Protein AF-A0A7S2TPE1-F1 (afdb_monomer_lite)

Sequence (331 aa):
WKDRSTIGWSVVGHEEKGSIHIAPSMEEVSLKIHRVSLLGELRLNDVLEDMYDKPLDLMTFGMFCEAERSKEHLAFILTVRMFEKLAKDLSEDEYEYFVNEICNLYIKVGSELEINISYKNRLRLMEQVKATLKAKDRDSSLFGPTYRETYRMIERDTFLRFKQLAALQECVVEARKAALWCFCREKGPTCGSFFKIPNPTNVLHYRLYRLIASILNTIALFVYGFHGPAHIGYLCLFLNLGGLLLRAICGPRLDPFSFLVLFVLEPFIRHFNIAETKFVSNKSRRWGEGMSAVWTALVIVSVYFQFDIGVYVLAISQTLTGYVHAFTDDK

InterPro domains:
  IPR016137 RGS domain [PF00615] (51-164)
  IPR016137 RGS domain [PS50132] (47-162)
  IPR016137 RGS domain [SM00315] (47-172)
  IPR036305 RGS domain superfamily [SSF48097] (48-164)
  IPR044926 RGS, subdomain 2 [G3DSA:1.10.167.10] (35-177)

Secondary structure (DSSP, 8-state):
---------------------PPPPHHHHHHHHHHHHHHHH--HHHHHTT-S-TTSSHHHHHHHHHHTT-HHHHHHHHHHHHHHHHTTTS-HHHHHHHHHHHIIIIISTT-TT-----HHHHHHHHHHHHHHHHHT---TTTTHHHHHHHHHHHHHTHHHHHHHHHHHHHHHHHHHHHHTTTTS--SS--HHHHT---SSEEHHHHHHHHHHHHHHHHHHHHHHHHHSS-HHHHHHHHHHHHHHHHHHHHGGGS-HHHHIIIIIIHHHHHHTT-S---EE-SHHHHHHHHHHHHHHHHHHHHHHTT-TTHHHHHHHHHHHHHHHHHHS---

Organism: NCBI:txid641309

Structure (mmCIF, N/CA/C/O backbone):
data_AF-A0A7S2TPE1-F1
#
_entry.id   AF-A0A7S2TPE1-F1
#
loop_
_atom_site.group_PDB
_atom_site.id
_atom_site.type_symbol
_atom_site.label_atom_id
_atom_site.label_alt_id
_atom_site.label_comp_id
_atom_site.label_asym_id
_atom_site.label_entity_id
_atom_site.label_seq_id
_atom_site.pdbx_PDB_ins_code
_atom_site.Cartn_x
_atom_site.Cartn_y
_atom_site.Cartn_z
_atom_site.occupancy
_atom_site.B_iso_or_equiv
_atom_site.auth_seq_id
_atom_site.auth_comp_id
_atom_site.auth_asym_id
_atom_site.auth_atom_id
_atom_site.pdbx_PDB_model_num
ATOM 1 N N . TRP A 1 1 ? -18.768 -28.718 14.230 1.00 40.19 1 TRP A N 1
ATOM 2 C CA . TRP A 1 1 ? -19.863 -28.853 13.252 1.00 40.19 1 TRP A CA 1
ATOM 3 C C . TRP A 1 1 ? -19.239 -28.777 11.856 1.00 40.19 1 TRP A C 1
ATOM 5 O O . TRP A 1 1 ? -19.065 -27.684 11.353 1.00 40.19 1 TRP A O 1
ATOM 15 N N . LYS A 1 2 ? -18.489 -29.788 11.392 1.00 29.67 2 LYS A N 1
ATOM 16 C CA . LYS A 1 2 ? -18.893 -31.005 10.646 1.00 29.67 2 LYS A CA 1
ATOM 17 C C . LYS A 1 2 ? -19.814 -30.747 9.436 1.00 29.67 2 LYS A C 1
ATOM 19 O O . LYS A 1 2 ? -20.990 -30.469 9.626 1.00 29.67 2 LYS A O 1
ATOM 24 N N . ASP A 1 3 ? -19.210 -30.891 8.253 1.00 32.34 3 ASP A N 1
ATOM 25 C CA . ASP A 1 3 ? -19.748 -31.240 6.929 1.00 32.34 3 ASP A CA 1
ATOM 26 C C . ASP A 1 3 ? -21.051 -30.601 6.440 1.00 32.34 3 ASP A C 1
ATOM 28 O O . ASP A 1 3 ? -22.137 -31.033 6.817 1.00 32.34 3 ASP A O 1
ATOM 32 N N . ARG A 1 4 ? -20.932 -29.727 5.426 1.00 32.41 4 ARG A N 1
ATOM 33 C CA . ARG A 1 4 ? -21.803 -29.759 4.237 1.00 32.41 4 ARG A CA 1
ATOM 34 C C . ARG A 1 4 ? -21.022 -29.397 2.978 1.00 32.41 4 ARG A C 1
ATOM 36 O O . ARG A 1 4 ? -20.670 -28.247 2.739 1.00 32.41 4 ARG A O 1
ATOM 43 N N . SER A 1 5 ? -20.780 -30.426 2.182 1.00 30.56 5 SER A N 1
ATOM 44 C CA . SER A 1 5 ? -20.369 -30.372 0.793 1.00 30.56 5 SER A CA 1
ATOM 45 C C . SER A 1 5 ? -21.542 -29.995 -0.124 1.00 30.56 5 SER A C 1
ATOM 47 O O . SER A 1 5 ? -22.698 -30.306 0.160 1.00 30.56 5 SER A O 1
ATOM 49 N N . THR A 1 6 ? -21.184 -29.443 -1.288 1.00 32.25 6 THR A N 1
ATOM 50 C CA . THR A 1 6 ? -21.843 -29.625 -2.598 1.00 32.25 6 THR A CA 1
ATOM 51 C C . THR A 1 6 ? -23.301 -29.192 -2.765 1.00 32.25 6 THR A C 1
ATOM 53 O O . THR A 1 6 ? -24.226 -29.950 -2.490 1.00 32.25 6 THR A O 1
ATOM 56 N N . ILE A 1 7 ? -23.488 -28.048 -3.431 1.00 31.38 7 ILE A N 1
ATOM 57 C CA . ILE A 1 7 ? -24.620 -27.830 -4.339 1.00 31.38 7 ILE A CA 1
ATOM 58 C C . ILE A 1 7 ? -24.043 -27.379 -5.683 1.00 31.38 7 ILE A C 1
ATOM 60 O O . ILE A 1 7 ? -23.544 -26.264 -5.819 1.00 31.38 7 ILE A O 1
ATOM 64 N N . GLY A 1 8 ? -24.074 -28.286 -6.659 1.00 26.02 8 GLY A N 1
ATOM 65 C CA . GLY A 1 8 ? -23.858 -27.974 -8.065 1.00 26.02 8 GLY A CA 1
ATOM 66 C C . GLY A 1 8 ? -25.165 -27.528 -8.715 1.00 26.02 8 GLY A C 1
ATOM 67 O O . GLY A 1 8 ? -26.229 -28.047 -8.386 1.00 26.02 8 GLY A O 1
ATOM 68 N N . TRP A 1 9 ? -25.068 -26.598 -9.660 1.00 27.47 9 TRP A N 1
ATOM 69 C CA . TRP A 1 9 ? -26.139 -26.282 -10.600 1.00 27.47 9 TRP A CA 1
ATOM 70 C C . TRP A 1 9 ? -25.590 -26.398 -12.018 1.00 27.47 9 TRP A C 1
ATOM 72 O O . TRP A 1 9 ? -24.719 -25.636 -12.430 1.00 27.47 9 TRP A O 1
ATOM 82 N N . SER A 1 10 ? -26.105 -27.381 -12.752 1.00 28.22 10 SER A N 1
ATOM 83 C CA . SER A 1 10 ? -26.017 -27.468 -14.205 1.00 28.22 10 SER A CA 1
ATOM 84 C C . SER A 1 10 ? -27.306 -26.918 -14.805 1.00 28.22 10 SER A C 1
ATOM 86 O O . SER A 1 10 ? -28.375 -27.406 -14.439 1.00 28.22 10 SER A O 1
ATOM 88 N N . VAL A 1 11 ? -27.227 -26.002 -15.772 1.00 30.84 11 VAL A N 1
ATOM 89 C CA . VAL A 1 11 ? -28.317 -25.775 -16.733 1.00 30.84 11 VAL A CA 1
ATOM 90 C C . VAL A 1 11 ? -27.728 -25.515 -18.125 1.00 30.84 11 VAL A C 1
ATOM 92 O O . VAL A 1 11 ? -27.063 -24.513 -18.355 1.00 30.84 11 VAL A O 1
ATOM 95 N N . VAL A 1 12 ? -27.933 -26.519 -18.982 1.00 31.39 12 VAL A N 1
ATOM 96 C CA . VAL A 1 12 ? -28.361 -26.524 -20.396 1.00 31.39 12 VAL A CA 1
ATOM 97 C C . VAL A 1 12 ? -28.005 -25.323 -21.287 1.00 31.39 12 VAL A C 1
ATOM 99 O O . VAL A 1 12 ? -28.356 -24.180 -21.013 1.00 31.39 12 VAL A O 1
ATOM 102 N N . GLY A 1 13 ? -27.377 -25.636 -22.426 1.00 28.88 13 GLY A N 1
ATOM 103 C CA . GLY A 1 13 ? -27.048 -24.697 -23.496 1.00 28.88 13 GLY A CA 1
ATOM 104 C C . GLY A 1 13 ? -28.185 -24.387 -24.476 1.00 28.88 13 GLY A C 1
ATOM 105 O O . GLY A 1 13 ? -29.189 -25.091 -24.549 1.00 28.88 13 GLY A O 1
ATOM 106 N N . HIS A 1 14 ? -27.963 -23.343 -25.275 1.00 28.59 14 HIS A N 1
ATOM 107 C CA . HIS A 1 14 ? -28.617 -23.124 -26.563 1.00 28.59 14 HIS A CA 1
ATOM 108 C C . HIS A 1 14 ? -27.678 -22.342 -27.498 1.00 28.59 14 HIS A C 1
ATOM 110 O O . HIS A 1 14 ? -27.003 -21.403 -27.075 1.00 28.59 14 HIS A O 1
ATOM 116 N N . GLU A 1 15 ? -27.621 -22.780 -28.755 1.00 34.09 15 GLU A N 1
ATOM 117 C CA . GLU A 1 15 ? -26.796 -22.246 -29.843 1.00 34.09 15 GLU A CA 1
ATOM 118 C C . GLU A 1 15 ? -27.375 -20.990 -30.531 1.00 34.09 15 GLU A C 1
ATOM 120 O O . GLU A 1 15 ? -28.576 -20.882 -30.757 1.00 34.09 15 GLU A O 1
ATOM 125 N N . GLU A 1 16 ? -26.431 -20.115 -30.903 1.00 35.09 16 GLU A N 1
ATOM 126 C CA . GLU A 1 16 ? -26.256 -19.274 -32.108 1.00 35.09 16 GLU A CA 1
ATOM 127 C C . GLU A 1 16 ? -27.258 -18.212 -32.645 1.00 35.09 16 GLU A C 1
ATOM 129 O O . GLU A 1 16 ? -28.391 -18.482 -33.025 1.00 35.09 16 GLU A O 1
ATOM 134 N N . LYS A 1 17 ? -26.619 -17.052 -32.933 1.00 33.94 17 LYS A N 1
ATOM 135 C CA . LYS A 1 17 ? -26.754 -16.077 -34.049 1.00 33.94 17 LYS A CA 1
ATOM 136 C C . LYS A 1 17 ? -27.564 -14.785 -33.859 1.00 33.94 17 LYS A C 1
ATOM 138 O O . LYS A 1 17 ? -28.779 -14.775 -33.736 1.00 33.94 17 LYS A O 1
ATOM 143 N N . GLY A 1 18 ? -26.837 -13.667 -34.008 1.00 29.67 18 GLY A N 1
ATOM 144 C CA . GLY A 1 18 ? -27.370 -12.318 -34.231 1.00 29.67 18 GLY A CA 1
ATOM 145 C C . GLY A 1 18 ? -26.410 -11.212 -33.777 1.00 29.67 18 GLY A C 1
ATOM 146 O O . GLY A 1 18 ? -26.576 -10.657 -32.698 1.00 29.67 18 GLY A O 1
ATOM 147 N N . SER A 1 19 ? -25.383 -10.894 -34.570 1.00 35.56 19 SER A N 1
ATOM 148 C CA . SER A 1 19 ? -24.439 -9.803 -34.285 1.00 35.56 19 SER A CA 1
ATOM 149 C C . SER A 1 19 ? -25.040 -8.439 -34.646 1.00 35.56 19 SER A C 1
ATOM 151 O O . SER A 1 19 ? -25.073 -8.063 -35.817 1.00 35.56 19 SER A O 1
ATOM 153 N N . ILE A 1 20 ? -25.473 -7.689 -33.633 1.00 32.50 20 ILE A N 1
ATOM 154 C CA . ILE A 1 20 ? -25.770 -6.255 -33.723 1.00 32.50 20 ILE A CA 1
ATOM 155 C C . ILE A 1 20 ? -24.577 -5.511 -33.114 1.00 32.50 20 ILE A C 1
ATOM 157 O O . ILE A 1 20 ? -24.179 -5.789 -31.983 1.00 32.50 20 ILE A O 1
ATOM 161 N N . HIS A 1 21 ? -23.985 -4.582 -33.867 1.00 37.69 21 HIS A N 1
ATOM 162 C CA . HIS A 1 21 ? -22.939 -3.688 -33.370 1.00 37.69 21 HIS A CA 1
ATOM 163 C C . HIS A 1 21 ? -23.536 -2.708 -32.352 1.00 37.69 21 HIS A C 1
ATOM 165 O O . HIS A 1 21 ? -24.034 -1.643 -32.707 1.00 37.69 21 HIS A O 1
ATOM 171 N N . ILE A 1 22 ? -23.487 -3.085 -31.076 1.00 35.41 22 ILE A N 1
ATOM 172 C CA . ILE A 1 22 ? -23.784 -2.200 -29.952 1.00 35.41 22 ILE A CA 1
ATOM 173 C C . ILE A 1 22 ? -22.515 -1.376 -29.706 1.00 35.41 22 ILE A C 1
ATOM 175 O O . ILE A 1 22 ? -21.451 -1.929 -29.422 1.00 35.41 22 ILE A O 1
ATOM 179 N N . ALA A 1 23 ? -22.611 -0.055 -29.881 1.00 40.56 23 ALA A N 1
ATOM 180 C CA . ALA A 1 23 ? -21.596 0.885 -29.406 1.00 40.56 23 ALA A CA 1
ATOM 181 C C . ALA A 1 23 ? -21.269 0.564 -27.935 1.00 40.56 23 ALA A C 1
ATOM 183 O O . ALA A 1 23 ? -22.199 0.221 -27.206 1.00 40.56 23 ALA A O 1
ATOM 184 N N . PRO A 1 24 ? -20.003 0.644 -27.482 1.00 37.56 24 PRO A N 1
ATOM 185 C CA . PRO A 1 24 ? -19.652 0.264 -26.115 1.00 37.56 24 PRO A CA 1
ATOM 186 C C . PRO A 1 24 ? -20.588 0.985 -25.141 1.00 37.56 24 PRO A C 1
ATOM 188 O O . PRO A 1 24 ? -20.702 2.214 -25.192 1.00 37.56 24 PRO A O 1
ATOM 191 N N . SER A 1 25 ? -21.328 0.215 -24.335 1.00 41.03 25 SER A N 1
ATOM 192 C CA . SER A 1 25 ? -22.317 0.779 -23.423 1.00 41.03 25 SER A CA 1
ATOM 193 C C . SER A 1 25 ? -21.605 1.754 -22.485 1.00 41.03 25 SER A C 1
ATOM 195 O O . SER A 1 25 ? -20.460 1.534 -22.077 1.00 41.03 25 SER A O 1
ATOM 197 N N . MET A 1 26 ? -22.273 2.857 -22.134 1.00 37.56 26 MET A N 1
ATOM 198 C CA . MET A 1 26 ? -21.741 3.837 -21.179 1.00 37.56 26 MET A CA 1
ATOM 199 C C . MET A 1 26 ? -21.306 3.198 -19.843 1.00 37.56 26 MET A C 1
ATOM 201 O O . MET A 1 26 ? -20.551 3.827 -19.108 1.00 37.56 26 MET A O 1
ATOM 205 N N . GLU A 1 27 ? -21.700 1.955 -19.542 1.00 42.47 27 GLU A N 1
ATOM 206 C CA . GLU A 1 27 ? -21.260 1.186 -18.372 1.00 42.47 27 GLU A CA 1
ATOM 207 C C . GLU A 1 27 ? -19.756 0.877 -18.356 1.00 42.47 27 GLU A C 1
ATOM 209 O O . GLU A 1 27 ? -19.141 0.985 -17.297 1.00 42.47 27 GLU A O 1
ATOM 214 N N . GLU A 1 28 ? -19.112 0.562 -19.486 1.00 39.94 28 GLU A N 1
ATOM 215 C CA . GLU A 1 28 ? -17.676 0.215 -19.489 1.00 39.94 28 GLU A CA 1
ATOM 216 C C . GLU A 1 28 ? -16.765 1.442 -19.338 1.00 39.94 28 GLU A C 1
ATOM 218 O O . GLU A 1 28 ? -15.692 1.372 -18.726 1.00 39.94 28 GLU A O 1
ATOM 223 N N . VAL A 1 29 ? -17.199 2.596 -19.854 1.00 37.19 29 VAL A N 1
ATOM 224 C CA . VAL A 1 29 ? -16.513 3.881 -19.634 1.00 37.19 29 VAL A CA 1
ATOM 225 C C . VAL A 1 29 ? -16.820 4.419 -18.232 1.00 37.19 29 VAL A C 1
ATOM 227 O O . VAL A 1 29 ? -15.922 4.967 -17.588 1.00 37.19 29 VAL A O 1
ATOM 230 N N . SER A 1 30 ? -18.032 4.173 -17.718 1.00 35.41 30 SER A N 1
ATOM 231 C CA . SER A 1 30 ? -18.408 4.455 -16.330 1.00 35.41 30 SER A CA 1
ATOM 232 C C . SER A 1 30 ? -17.533 3.668 -15.350 1.00 35.41 30 SER A C 1
ATOM 234 O O . SER A 1 30 ? -16.941 4.278 -14.470 1.00 35.41 30 SER A O 1
ATOM 236 N N . LEU A 1 31 ? -17.292 2.369 -15.570 1.00 41.75 31 LEU A N 1
ATOM 237 C CA . LEU A 1 31 ? -16.468 1.502 -14.707 1.00 41.75 31 LEU A CA 1
ATOM 238 C C . LEU A 1 31 ? -15.010 1.967 -14.534 1.00 41.75 31 LEU A C 1
ATOM 240 O O . LEU A 1 31 ? -14.434 1.810 -13.457 1.00 41.75 31 LEU A O 1
ATOM 244 N N . LYS A 1 32 ? -14.398 2.566 -15.565 1.00 41.25 32 LYS A N 1
ATOM 245 C CA . LYS A 1 32 ? -13.003 3.054 -15.505 1.00 41.25 32 LYS A CA 1
ATOM 246 C C . LYS A 1 32 ? -12.858 4.430 -14.846 1.00 41.25 32 LYS A C 1
ATOM 248 O O . LYS A 1 32 ? -11.799 4.706 -14.288 1.00 41.25 32 LYS A O 1
ATOM 253 N N . ILE A 1 33 ? -13.898 5.265 -14.872 1.00 38.53 33 ILE A N 1
ATOM 254 C CA . ILE A 1 33 ? -13.953 6.527 -14.111 1.00 38.53 33 ILE A CA 1
ATOM 255 C C . ILE A 1 33 ? -14.460 6.264 -12.677 1.00 38.53 33 ILE A C 1
ATOM 257 O O . ILE A 1 33 ? -13.989 6.903 -11.738 1.00 38.53 33 ILE A O 1
ATOM 261 N N . HIS A 1 34 ? -15.293 5.235 -12.473 1.00 39.97 34 HIS A N 1
ATOM 262 C CA . HIS A 1 34 ? -15.736 4.773 -11.157 1.00 39.97 34 HIS A CA 1
ATOM 263 C C . HIS A 1 34 ? -14.598 4.228 -10.298 1.00 39.97 34 HIS A C 1
ATOM 265 O O . HIS A 1 34 ? -14.659 4.409 -9.101 1.00 39.97 34 HIS A O 1
ATOM 271 N N . ARG A 1 35 ? -13.536 3.605 -10.827 1.00 44.78 35 ARG A N 1
ATOM 272 C CA . ARG A 1 35 ? -12.500 2.982 -9.966 1.00 44.78 35 ARG A CA 1
ATOM 273 C C . ARG A 1 35 ? -11.560 3.948 -9.247 1.00 44.78 35 ARG A C 1
ATOM 275 O O . ARG A 1 35 ? -11.159 3.688 -8.119 1.00 44.78 35 ARG A O 1
ATOM 282 N N . VAL A 1 36 ? -11.278 5.104 -9.846 1.00 44.38 36 VAL A N 1
ATOM 283 C CA . VAL A 1 36 ? -10.583 6.203 -9.149 1.00 44.38 36 VAL A CA 1
ATOM 284 C C . VAL A 1 36 ? -11.550 6.943 -8.203 1.00 44.38 36 VAL A C 1
ATOM 286 O O . VAL A 1 36 ? -11.113 7.461 -7.180 1.00 44.38 36 VAL A O 1
ATOM 289 N N . SER A 1 37 ? -12.864 6.903 -8.482 1.00 48.97 37 SER A N 1
ATOM 290 C CA . SER A 1 37 ? -13.940 7.336 -7.564 1.00 48.97 37 SER A CA 1
ATOM 291 C C . SER A 1 37 ? -14.161 6.357 -6.399 1.00 48.97 37 SER A C 1
ATOM 293 O O . SER A 1 37 ? -14.407 6.782 -5.278 1.00 48.97 37 SER A O 1
ATOM 295 N N . LEU A 1 38 ? -13.977 5.051 -6.620 1.00 49.72 38 LEU A N 1
ATOM 296 C CA . LEU A 1 38 ? -14.237 3.964 -5.669 1.00 49.72 38 LEU A CA 1
ATOM 297 C C . LEU A 1 38 ? -13.258 3.995 -4.502 1.00 49.72 38 LEU A C 1
ATOM 299 O O . LEU A 1 38 ? -13.643 3.698 -3.384 1.00 49.72 38 LEU A O 1
ATOM 303 N N . LEU A 1 39 ? -12.015 4.433 -4.707 1.00 54.31 39 LEU A N 1
ATOM 304 C CA . LEU A 1 39 ? -11.113 4.729 -3.590 1.00 54.31 39 LEU A CA 1
ATOM 305 C C . LEU A 1 39 ? -11.485 6.028 -2.869 1.00 54.31 39 LEU A C 1
ATOM 307 O O . LEU A 1 39 ? -11.093 6.206 -1.726 1.00 54.31 39 LEU A O 1
ATOM 311 N N . GLY A 1 40 ? -12.243 6.941 -3.469 1.00 62.09 40 GLY A N 1
ATOM 312 C CA . GLY A 1 40 ? -12.887 8.030 -2.729 1.00 62.09 40 GLY A CA 1
ATOM 313 C C . GLY A 1 40 ? -14.054 7.519 -1.880 1.00 62.09 40 GLY A C 1
ATOM 314 O O . GLY A 1 40 ? -14.210 7.933 -0.734 1.00 62.09 40 GLY A O 1
ATOM 315 N N . GLU A 1 41 ? -14.817 6.569 -2.418 1.00 78.69 41 GLU A N 1
ATOM 316 C CA . GLU A 1 41 ? -16.077 6.076 -1.851 1.00 78.69 41 GLU A CA 1
ATOM 317 C C . GLU A 1 41 ? -15.929 4.889 -0.890 1.00 78.69 41 GLU A C 1
ATOM 319 O O . GLU A 1 41 ? -16.813 4.700 -0.059 1.00 78.69 41 GLU A O 1
ATOM 324 N N . LEU A 1 42 ? -14.821 4.136 -0.944 1.00 86.19 42 LEU A N 1
ATOM 325 C CA . LEU A 1 42 ? -14.573 2.973 -0.088 1.00 86.19 42 LEU A CA 1
ATOM 326 C C . LEU A 1 42 ? -14.565 3.395 1.380 1.00 86.19 42 LEU A C 1
ATOM 328 O O . LEU A 1 42 ? -13.688 4.171 1.795 1.00 86.19 42 LEU A O 1
ATOM 332 N N . ARG A 1 43 ? -15.498 2.858 2.167 1.00 92.38 43 ARG A N 1
ATOM 333 C CA . ARG A 1 43 ? -15.603 3.139 3.598 1.00 92.38 43 ARG A CA 1
ATOM 334 C C . ARG A 1 43 ? -14.970 2.010 4.391 1.00 92.38 43 ARG A C 1
ATOM 336 O O . ARG A 1 43 ? -14.997 0.852 3.985 1.00 92.38 43 ARG A O 1
ATOM 343 N N . LEU A 1 44 ? -14.430 2.349 5.560 1.00 95.00 44 LEU A N 1
ATOM 344 C CA . LEU A 1 44 ? -13.874 1.348 6.470 1.00 95.00 44 LEU A CA 1
ATOM 345 C C . LEU A 1 44 ? -14.947 0.322 6.853 1.00 95.00 44 LEU A C 1
ATOM 347 O O . LEU A 1 44 ? -14.669 -0.870 6.871 1.00 95.00 44 LEU A O 1
ATOM 351 N N . ASN A 1 45 ? -16.183 0.775 7.082 1.00 95.50 45 ASN A N 1
ATOM 352 C CA . ASN A 1 45 ? -17.285 -0.109 7.446 1.00 95.50 45 ASN A CA 1
ATOM 353 C C . ASN A 1 45 ? -17.546 -1.218 6.417 1.00 95.50 45 ASN A C 1
ATOM 355 O O . ASN A 1 45 ? -17.829 -2.337 6.823 1.00 95.50 45 ASN A O 1
ATOM 359 N N . ASP A 1 46 ? -17.397 -0.929 5.124 1.00 94.44 46 ASP A N 1
ATOM 360 C CA . ASP A 1 46 ? -17.637 -1.905 4.059 1.00 94.44 46 ASP A CA 1
ATOM 361 C C . ASP A 1 46 ? -16.596 -3.041 4.109 1.00 94.44 46 ASP A C 1
ATOM 363 O O . ASP A 1 46 ? -16.927 -4.212 3.944 1.00 94.44 46 ASP A O 1
ATOM 367 N N . VAL A 1 47 ? -15.337 -2.705 4.420 1.00 94.50 47 VAL A N 1
ATOM 368 C CA . VAL A 1 47 ? -14.257 -3.685 4.636 1.00 94.50 47 VAL A CA 1
ATOM 369 C C . VAL A 1 47 ? -14.466 -4.457 5.938 1.00 94.50 47 VAL A C 1
ATOM 371 O O . VAL A 1 47 ? -14.267 -5.664 5.978 1.00 94.50 47 VAL A O 1
ATOM 374 N N . LEU A 1 48 ? -14.918 -3.789 7.006 1.00 95.88 48 LEU A N 1
ATOM 375 C CA . LEU A 1 48 ? -15.244 -4.450 8.276 1.00 95.88 48 LEU A CA 1
ATOM 376 C C . LEU A 1 48 ? -16.446 -5.402 8.178 1.00 95.88 48 LEU A C 1
ATOM 378 O O . LEU A 1 48 ? -16.595 -6.277 9.027 1.00 95.88 48 LEU A O 1
ATOM 382 N N . GLU A 1 49 ? -17.313 -5.203 7.188 1.00 94.75 49 GLU A N 1
ATOM 383 C CA . GLU A 1 49 ? -18.448 -6.074 6.866 1.00 94.75 49 GLU A CA 1
ATOM 384 C C . GLU A 1 49 ? -18.111 -7.125 5.805 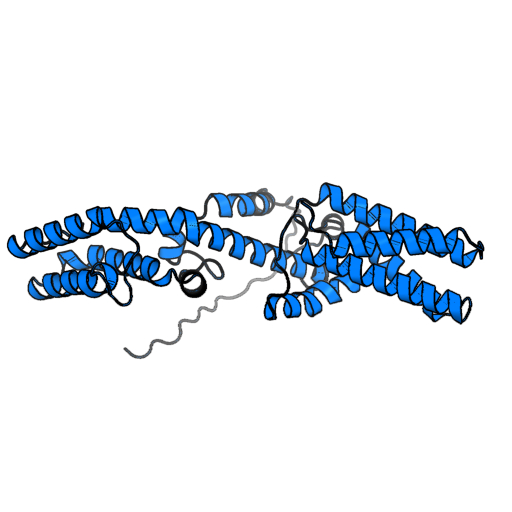1.00 94.75 49 GLU A C 1
ATOM 386 O O . GLU A 1 49 ? -18.990 -7.892 5.421 1.00 94.75 49 GLU A O 1
ATOM 391 N N . ASP A 1 50 ? -16.845 -7.190 5.379 1.00 92.50 50 ASP A N 1
ATOM 392 C CA . ASP A 1 50 ? -16.340 -8.147 4.392 1.00 92.50 50 ASP A CA 1
ATOM 393 C C . ASP A 1 50 ? -17.117 -8.097 3.060 1.00 92.50 50 ASP A C 1
ATOM 395 O O . ASP A 1 50 ? -17.375 -9.107 2.413 1.00 92.50 50 ASP A O 1
ATOM 399 N N . MET A 1 51 ? -17.518 -6.887 2.645 1.00 90.75 51 MET A N 1
ATOM 400 C CA . MET A 1 51 ? -18.342 -6.651 1.448 1.00 90.75 51 MET A CA 1
ATOM 401 C C . MET A 1 51 ? -17.562 -6.745 0.127 1.00 90.75 51 MET A C 1
ATOM 403 O O . MET A 1 51 ? -18.156 -6.633 -0.948 1.00 90.75 51 MET A O 1
ATOM 407 N N . TYR A 1 52 ? -16.239 -6.905 0.188 1.00 87.62 52 TYR A N 1
ATOM 408 C CA . TYR A 1 52 ? -15.351 -6.898 -0.970 1.00 87.62 52 TYR A CA 1
ATOM 409 C C . TYR A 1 52 ? -14.425 -8.107 -0.982 1.00 87.62 52 TYR A C 1
ATOM 411 O O . TYR A 1 52 ? -14.008 -8.601 0.059 1.00 87.62 52 TYR A O 1
ATOM 419 N N . ASP A 1 53 ? -14.032 -8.516 -2.187 1.00 85.25 53 ASP A N 1
ATOM 420 C CA . ASP A 1 53 ? -12.992 -9.518 -2.387 1.00 85.25 53 ASP A CA 1
ATOM 421 C C . ASP A 1 53 ? -11.583 -8.943 -2.152 1.00 85.25 53 ASP A C 1
ATOM 423 O O . ASP A 1 53 ? -11.351 -7.728 -2.097 1.00 85.25 53 ASP A O 1
ATOM 427 N N . LYS A 1 54 ? -10.590 -9.837 -2.107 1.00 79.88 54 LYS A N 1
ATOM 428 C CA . LYS A 1 54 ? -9.167 -9.472 -2.079 1.00 79.88 54 LYS A CA 1
ATOM 429 C C . LYS A 1 54 ? -8.804 -8.479 -3.197 1.00 79.88 54 LYS A C 1
ATOM 431 O O . LYS A 1 54 ? -9.187 -8.694 -4.349 1.00 79.88 54 LYS A O 1
ATOM 436 N N . PRO A 1 55 ? -7.981 -7.452 -2.909 1.00 86.69 55 PRO A N 1
ATOM 437 C CA . PRO A 1 55 ? -7.252 -7.208 -1.657 1.00 86.69 55 PRO A CA 1
ATOM 438 C C . PRO A 1 55 ? -8.000 -6.317 -0.643 1.00 86.69 55 PRO A C 1
ATOM 440 O O . PRO A 1 55 ? -7.357 -5.779 0.251 1.00 86.69 55 PRO A O 1
ATOM 443 N N . LEU A 1 56 ? -9.312 -6.110 -0.793 1.00 88.88 56 LEU A N 1
ATOM 444 C CA . LEU A 1 56 ? -10.118 -5.185 0.019 1.00 88.88 56 LEU A CA 1
ATOM 445 C C . LEU A 1 56 ? -10.991 -5.892 1.075 1.00 88.88 56 LEU A C 1
ATOM 447 O O . LEU A 1 56 ? -11.870 -5.259 1.653 1.00 88.88 56 LEU A O 1
ATOM 451 N N . ASP A 1 57 ? -10.749 -7.178 1.325 1.00 91.50 57 ASP A N 1
ATOM 452 C CA . ASP A 1 57 ? -11.464 -7.986 2.319 1.00 91.50 57 ASP A CA 1
ATOM 453 C C . ASP A 1 57 ? -10.985 -7.693 3.759 1.00 91.50 57 ASP A C 1
ATOM 455 O O . ASP A 1 57 ? -9.907 -7.121 3.990 1.00 91.50 57 ASP A O 1
ATOM 459 N N . LEU A 1 58 ? -11.778 -8.108 4.755 1.00 95.69 58 LEU A N 1
ATOM 460 C CA . LEU A 1 58 ? -11.449 -7.923 6.174 1.00 95.69 58 LEU A CA 1
ATOM 461 C C . LEU A 1 58 ? -10.132 -8.618 6.535 1.00 95.69 58 LEU A C 1
ATOM 463 O O . LEU A 1 58 ? -9.328 -8.092 7.306 1.00 95.69 58 LEU A O 1
ATOM 467 N N . MET A 1 59 ? -9.894 -9.799 5.963 1.00 96.12 59 MET A N 1
ATOM 468 C CA . MET A 1 59 ? -8.700 -10.592 6.243 1.00 96.12 59 MET A CA 1
ATOM 469 C C . MET A 1 59 ? -7.422 -9.875 5.787 1.00 96.12 59 MET A C 1
ATOM 471 O O . MET A 1 59 ? -6.454 -9.793 6.546 1.00 96.12 59 MET A O 1
ATOM 475 N N . THR A 1 60 ? -7.402 -9.323 4.569 1.00 94.06 60 THR A N 1
ATOM 476 C CA . THR A 1 60 ? -6.244 -8.570 4.065 1.00 94.06 60 THR A CA 1
ATOM 477 C C . THR A 1 60 ? -6.041 -7.286 4.857 1.00 94.06 60 THR A C 1
ATOM 479 O O . THR A 1 60 ? -4.896 -6.943 5.159 1.00 94.06 60 THR A O 1
ATOM 482 N N . PHE A 1 61 ? -7.121 -6.617 5.270 1.00 96.50 61 PHE A N 1
ATOM 483 C CA . PHE A 1 61 ? -7.012 -5.464 6.161 1.00 96.50 61 PHE A CA 1
ATOM 484 C C . PHE A 1 61 ? -6.452 -5.834 7.544 1.00 96.50 61 PHE A C 1
ATOM 486 O O . PHE A 1 61 ? -5.593 -5.126 8.064 1.00 96.50 61 PHE A O 1
ATOM 493 N N . GLY A 1 62 ? -6.847 -6.977 8.112 1.00 97.19 62 GLY A N 1
ATOM 494 C CA . GLY A 1 62 ? -6.294 -7.493 9.367 1.00 97.19 62 GLY A CA 1
ATOM 495 C C . GLY A 1 62 ? -4.792 -7.765 9.295 1.00 97.19 62 GLY A C 1
ATOM 496 O O . GLY A 1 62 ? -4.045 -7.318 10.167 1.00 97.19 62 GLY A O 1
ATOM 497 N N . MET A 1 63 ? -4.332 -8.413 8.219 1.00 95.94 63 MET A N 1
ATOM 498 C CA . MET A 1 63 ? -2.898 -8.619 7.973 1.00 95.94 63 MET A CA 1
ATOM 499 C C . MET A 1 63 ? -2.147 -7.291 7.812 1.00 95.94 63 MET A C 1
ATOM 501 O O . MET A 1 63 ? -1.019 -7.154 8.284 1.00 95.94 63 MET A O 1
ATOM 505 N N . PHE A 1 64 ? -2.768 -6.300 7.165 1.00 95.19 64 PHE A N 1
ATOM 506 C CA . PHE A 1 64 ? -2.194 -4.963 7.030 1.00 95.19 64 PHE A CA 1
ATOM 507 C C . PHE A 1 64 ? -2.043 -4.266 8.391 1.00 95.19 64 PHE A C 1
ATOM 509 O O . PHE A 1 64 ? -0.964 -3.765 8.698 1.00 95.19 64 PHE A O 1
ATOM 516 N N . CYS A 1 65 ? -3.076 -4.290 9.239 1.00 96.88 65 CYS A N 1
ATOM 517 C CA . CYS A 1 65 ? -3.010 -3.738 10.595 1.00 96.88 65 CYS A CA 1
ATOM 518 C C . CYS A 1 65 ? -1.953 -4.442 11.459 1.00 96.88 65 CYS A C 1
ATOM 520 O O . CYS A 1 65 ? -1.281 -3.798 12.259 1.00 96.88 65 CYS A O 1
ATOM 522 N N . GLU A 1 66 ? -1.760 -5.753 11.299 1.00 96.00 66 GLU A N 1
ATOM 523 C CA . GLU A 1 66 ? -0.687 -6.470 11.994 1.00 96.00 66 GLU A CA 1
ATOM 524 C C . GLU A 1 66 ? 0.707 -6.011 11.544 1.00 96.00 66 GLU A C 1
ATOM 526 O O . GLU A 1 66 ? 1.563 -5.747 12.391 1.00 96.00 66 GLU A O 1
ATOM 531 N N . ALA A 1 67 ? 0.921 -5.845 10.236 1.00 93.94 67 ALA A N 1
ATOM 532 C CA . ALA A 1 67 ? 2.178 -5.325 9.698 1.00 93.94 67 ALA A CA 1
ATOM 533 C C . ALA A 1 67 ? 2.472 -3.889 10.178 1.00 93.94 67 ALA A C 1
ATOM 535 O O . ALA A 1 67 ? 3.619 -3.559 10.479 1.00 93.94 67 ALA A O 1
ATOM 536 N N . GLU A 1 68 ? 1.432 -3.062 10.311 1.00 94.38 68 GLU A N 1
ATOM 537 C CA . GLU A 1 68 ? 1.500 -1.683 10.816 1.00 94.38 68 GLU A CA 1
ATOM 538 C C . GLU A 1 68 ? 1.507 -1.584 12.352 1.00 94.38 68 GLU A C 1
ATOM 540 O O . GLU A 1 68 ? 1.575 -0.480 12.889 1.00 94.38 68 GLU A O 1
ATOM 545 N N . ARG A 1 69 ? 1.458 -2.717 13.072 1.00 95.75 69 ARG A N 1
ATOM 546 C CA . ARG A 1 69 ? 1.376 -2.770 14.544 1.00 95.75 69 ARG A CA 1
ATOM 547 C C . ARG A 1 69 ? 0.199 -1.959 15.114 1.00 95.75 69 ARG A C 1
ATOM 549 O O . ARG A 1 69 ? 0.367 -1.232 16.085 1.00 95.75 69 ARG A O 1
ATOM 556 N N . SER A 1 70 ? -0.969 -2.081 14.488 1.00 97.06 70 SER A N 1
ATOM 557 C CA . SER A 1 70 ? -2.239 -1.463 14.904 1.00 97.06 70 SER A CA 1
ATOM 558 C C . SER A 1 70 ? -3.391 -2.477 14.994 1.00 97.06 70 SER A C 1
ATOM 560 O O . SER A 1 70 ? -4.578 -2.134 14.920 1.00 97.06 70 SER A O 1
ATOM 562 N N . LYS A 1 71 ? -3.061 -3.770 15.120 1.00 97.56 71 LYS A N 1
ATOM 563 C CA . LYS A 1 71 ? -4.046 -4.863 15.150 1.00 97.56 71 LYS A CA 1
ATOM 564 C C . LYS A 1 71 ? -4.952 -4.819 16.379 1.00 97.56 71 LYS A C 1
ATOM 566 O O . LYS A 1 71 ? -6.098 -5.252 16.300 1.00 97.56 71 LYS A O 1
ATOM 571 N N . GLU A 1 72 ? -4.475 -4.269 17.488 1.00 98.25 72 GLU A N 1
ATOM 572 C CA . GLU A 1 72 ? -5.219 -4.098 18.732 1.00 98.25 72 GLU A CA 1
ATOM 573 C C . GLU A 1 72 ? -6.428 -3.171 18.563 1.00 98.25 72 GLU A C 1
ATOM 575 O O . GLU A 1 72 ? -7.506 -3.462 19.081 1.00 98.25 72 GLU A O 1
ATOM 580 N N . HIS A 1 73 ? -6.300 -2.104 17.766 1.00 98.31 73 HIS A N 1
ATOM 581 C CA . HIS A 1 73 ? -7.406 -1.183 17.499 1.00 98.31 73 HIS A CA 1
ATOM 582 C C . HIS A 1 73 ? -8.483 -1.853 16.647 1.00 98.31 73 HIS A C 1
ATOM 584 O O . HIS A 1 73 ? -9.672 -1.697 16.927 1.00 98.31 73 HIS A O 1
ATOM 590 N N . LEU A 1 74 ? -8.076 -2.618 15.627 1.00 98.31 74 LEU A N 1
ATOM 591 C CA . LEU A 1 74 ? -9.008 -3.375 14.790 1.00 98.31 74 LEU A CA 1
ATOM 592 C C . LEU A 1 74 ? -9.719 -4.455 15.613 1.00 98.31 74 LEU A C 1
ATOM 594 O O . LEU A 1 74 ? -10.942 -4.564 15.550 1.00 98.31 74 LEU A O 1
ATOM 598 N N . ALA A 1 75 ? -8.969 -5.209 16.421 1.00 98.31 75 ALA A N 1
ATOM 599 C CA . ALA A 1 75 ? -9.520 -6.227 17.306 1.00 98.31 75 ALA A CA 1
ATOM 600 C C . ALA A 1 75 ? -10.541 -5.625 18.281 1.00 98.31 75 ALA A C 1
ATOM 602 O O . ALA A 1 75 ? -11.645 -6.145 18.394 1.00 98.31 75 ALA A O 1
ATOM 603 N N . PHE A 1 76 ? -10.230 -4.487 18.907 1.00 98.62 76 PHE A N 1
ATOM 604 C CA . PHE A 1 76 ? -11.168 -3.779 19.777 1.00 98.62 76 PHE A CA 1
ATOM 605 C C . PHE A 1 76 ? -12.467 -3.390 19.055 1.00 98.62 76 PHE A C 1
ATOM 607 O O . PHE A 1 76 ? -13.552 -3.651 19.570 1.00 98.62 76 PHE A O 1
ATOM 614 N N . ILE A 1 77 ? -12.382 -2.813 17.850 1.00 98.50 77 ILE A N 1
ATOM 615 C CA . ILE A 1 77 ? -13.561 -2.444 17.045 1.00 98.50 77 ILE A CA 1
ATOM 616 C C . ILE A 1 77 ? -14.435 -3.668 16.766 1.00 98.50 77 ILE A C 1
ATOM 618 O O . ILE A 1 77 ? -15.649 -3.612 16.965 1.00 98.50 77 ILE A O 1
ATOM 622 N N . LEU A 1 78 ? -13.834 -4.774 16.320 1.00 98.19 78 LEU A N 1
ATOM 623 C CA . LEU A 1 78 ? -14.564 -6.005 16.011 1.00 98.19 78 LEU A CA 1
ATOM 624 C C . LEU A 1 78 ? -15.207 -6.609 17.269 1.00 98.19 78 LEU A C 1
ATOM 626 O O . LEU A 1 78 ? -16.382 -6.980 17.232 1.00 98.19 78 LEU A O 1
ATOM 630 N N . THR A 1 79 ? -14.485 -6.629 18.392 1.00 98.44 79 THR A N 1
ATOM 631 C CA . THR A 1 79 ? -14.992 -7.126 19.678 1.00 98.44 79 THR A CA 1
ATOM 632 C C . THR A 1 79 ? -16.151 -6.274 20.196 1.00 98.44 79 THR A C 1
ATOM 634 O O . THR A 1 79 ? -17.166 -6.828 20.610 1.00 98.44 79 THR A O 1
ATOM 637 N N . VAL A 1 80 ? -16.069 -4.940 20.115 1.00 98.38 80 VAL A N 1
ATOM 638 C CA . VAL A 1 80 ? -17.171 -4.054 20.528 1.00 98.38 80 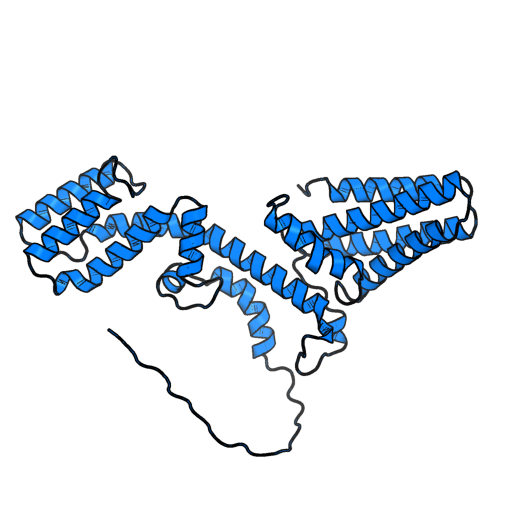VAL A CA 1
ATOM 639 C C . VAL A 1 80 ? -18.396 -4.219 19.625 1.00 98.38 80 VAL A C 1
ATOM 641 O O . VAL A 1 80 ? -19.505 -4.306 20.142 1.00 98.38 80 VAL A O 1
ATOM 644 N N . ARG A 1 81 ? -18.230 -4.352 18.299 1.00 97.69 81 ARG A N 1
ATOM 645 C CA . ARG A 1 81 ? -19.363 -4.643 17.392 1.00 97.69 81 ARG A CA 1
ATOM 646 C C . ARG A 1 81 ? -20.031 -5.977 17.723 1.00 97.69 81 ARG A C 1
ATOM 648 O O . ARG A 1 81 ? -21.247 -6.106 17.592 1.00 97.69 81 ARG A O 1
ATOM 655 N N . MET A 1 82 ? -19.247 -6.980 18.116 1.00 97.69 82 MET A N 1
ATOM 656 C CA . MET A 1 82 ? -19.771 -8.269 18.565 1.00 97.69 82 MET A CA 1
ATOM 657 C C . MET A 1 82 ? -20.525 -8.129 19.893 1.00 97.69 82 MET A C 1
ATOM 659 O O . MET A 1 82 ? -21.641 -8.630 20.008 1.00 97.69 82 MET A O 1
ATOM 663 N N . PHE A 1 83 ? -19.965 -7.395 20.858 1.00 98.12 83 PHE A N 1
ATOM 664 C CA . PHE A 1 83 ? -20.619 -7.089 22.130 1.00 98.12 83 PHE A CA 1
ATOM 665 C C . PHE A 1 83 ? -21.952 -6.358 21.928 1.00 98.12 83 PHE A C 1
ATOM 667 O O . PHE A 1 83 ? -22.964 -6.808 22.449 1.00 98.12 83 PHE A O 1
ATOM 674 N N . GLU A 1 84 ? -21.998 -5.302 21.111 1.00 97.25 84 GLU A N 1
ATOM 675 C CA . GLU A 1 84 ? -23.226 -4.545 20.820 1.00 97.25 84 GLU A CA 1
ATOM 676 C C . GLU A 1 84 ? -24.352 -5.427 20.255 1.00 97.25 84 GLU A C 1
ATOM 678 O O . GLU A 1 84 ? -25.526 -5.204 20.557 1.00 97.25 84 GLU A O 1
ATOM 683 N N . LYS A 1 85 ? -24.000 -6.444 19.454 1.00 96.75 85 LYS A N 1
ATOM 684 C CA . LYS A 1 85 ? -24.954 -7.410 18.889 1.00 96.75 85 LYS A CA 1
ATOM 685 C C . LYS A 1 85 ? -25.461 -8.414 19.923 1.00 96.75 85 LYS A C 1
ATOM 687 O O . LYS A 1 85 ? -26.629 -8.776 19.863 1.00 96.75 85 LYS A O 1
ATOM 692 N N . LEU A 1 86 ? -24.600 -8.864 20.836 1.00 97.00 86 LEU A N 1
ATOM 693 C CA . LEU A 1 86 ? -24.910 -9.937 21.787 1.00 97.00 86 LEU A CA 1
ATOM 694 C C . LEU A 1 86 ? -25.451 -9.429 23.128 1.00 97.00 86 LEU A C 1
ATOM 696 O O . LEU A 1 86 ? -26.184 -10.152 23.789 1.00 97.00 86 LEU A O 1
ATOM 700 N N . ALA A 1 87 ? -25.128 -8.199 23.536 1.00 96.19 87 ALA A N 1
ATOM 701 C CA . ALA A 1 87 ? -25.339 -7.685 24.894 1.00 96.19 87 ALA A CA 1
ATOM 702 C C . ALA A 1 87 ? -26.773 -7.837 25.430 1.00 96.19 87 ALA A C 1
ATOM 704 O O . ALA A 1 87 ? -26.965 -8.004 26.633 1.00 96.19 87 ALA A O 1
ATOM 705 N N . LYS A 1 88 ? -27.777 -7.789 24.548 1.00 94.75 88 LYS A N 1
ATOM 706 C CA . LYS A 1 88 ? -29.191 -7.946 24.919 1.00 94.75 88 LYS A CA 1
ATOM 707 C C . LYS A 1 88 ? -29.566 -9.387 25.267 1.00 94.75 88 LYS A C 1
ATOM 709 O O . LYS A 1 88 ? -30.460 -9.584 26.085 1.00 94.75 88 LYS A O 1
ATOM 714 N N . ASP A 1 89 ? -28.872 -10.352 24.674 1.00 96.81 89 ASP A N 1
ATOM 715 C CA . ASP A 1 89 ? -29.175 -11.780 24.774 1.00 96.81 89 ASP A CA 1
ATOM 716 C C . ASP A 1 89 ? -28.343 -12.488 25.855 1.00 96.81 89 ASP A C 1
ATOM 718 O O . ASP A 1 89 ? -28.681 -13.596 26.266 1.00 96.81 89 ASP A O 1
ATOM 722 N N . LEU A 1 90 ? -27.272 -11.852 26.343 1.00 96.62 90 LEU A N 1
ATOM 723 C CA . LEU A 1 90 ? -26.418 -12.399 27.400 1.00 96.62 90 LEU A CA 1
ATOM 724 C C . LEU A 1 90 ? -27.158 -12.469 28.740 1.00 96.62 90 LEU A C 1
ATOM 726 O O . LEU A 1 90 ? -27.957 -11.593 29.078 1.00 96.62 90 LEU A O 1
ATOM 730 N N . SER A 1 91 ? -26.854 -13.478 29.553 1.00 97.44 91 SER A N 1
ATOM 731 C CA . SER A 1 91 ? -27.188 -13.453 30.981 1.00 97.44 91 SER A CA 1
ATOM 732 C C . SER A 1 91 ? -26.417 -12.343 31.714 1.00 97.44 91 SER A C 1
ATOM 734 O O . SER A 1 91 ? -25.532 -11.696 31.156 1.00 97.44 91 SER A O 1
ATOM 736 N N . GLU A 1 92 ? -26.779 -12.067 32.970 1.00 97.06 92 GLU A N 1
ATOM 737 C CA . GLU A 1 92 ? -26.133 -10.994 33.739 1.00 97.06 92 GLU A CA 1
ATOM 738 C C . GLU A 1 92 ? -24.651 -11.306 33.979 1.00 97.06 92 GLU A C 1
ATOM 740 O O . GLU A 1 92 ? -23.798 -10.458 33.724 1.00 97.06 92 GLU A O 1
ATOM 745 N N . ASP A 1 93 ? -24.358 -12.553 34.352 1.00 97.81 93 ASP A N 1
ATOM 746 C CA . ASP A 1 93 ? -22.998 -13.037 34.586 1.00 97.81 93 ASP A CA 1
ATOM 747 C C . ASP A 1 93 ? -22.162 -13.026 33.295 1.00 97.81 93 ASP A C 1
ATOM 749 O O . ASP A 1 93 ? -21.002 -12.615 33.305 1.00 97.81 93 ASP A O 1
ATOM 753 N N . GLU A 1 94 ? -22.745 -13.425 32.157 1.00 98.00 94 GLU A N 1
ATOM 754 C CA . GLU A 1 94 ? -22.063 -13.379 30.855 1.00 98.00 94 GLU A CA 1
ATOM 755 C C . GLU A 1 94 ? -21.805 -11.943 30.388 1.00 98.00 94 GLU A C 1
ATOM 757 O O . GLU A 1 94 ? -20.744 -11.661 29.831 1.00 98.00 94 GLU A O 1
ATOM 762 N N . TYR A 1 95 ? -22.751 -11.027 30.622 1.00 98.25 95 TYR A N 1
ATOM 763 C CA . TYR A 1 95 ? -22.581 -9.609 30.314 1.00 98.25 95 TYR A CA 1
ATOM 764 C C . TYR A 1 95 ? -21.439 -9.007 31.137 1.00 98.25 95 TYR A C 1
ATOM 766 O O . TYR A 1 95 ? -20.540 -8.382 30.574 1.00 98.25 95 TYR A O 1
ATOM 774 N N . GLU A 1 96 ? -21.438 -9.225 32.456 1.00 98.31 96 GLU A N 1
ATOM 775 C CA . GLU A 1 96 ? -20.375 -8.745 33.340 1.00 98.31 96 GLU A CA 1
ATOM 776 C C . GLU A 1 96 ? -19.016 -9.340 32.959 1.00 98.31 96 GLU A C 1
ATOM 778 O O . GLU A 1 96 ? -18.028 -8.605 32.857 1.00 98.31 96 GLU A O 1
ATOM 783 N N . TYR A 1 97 ? -18.963 -10.648 32.696 1.00 98.25 97 TYR A N 1
ATOM 784 C CA . TYR A 1 97 ? -17.753 -11.318 32.231 1.00 98.25 97 TYR A CA 1
ATOM 785 C C . TYR A 1 97 ? -17.218 -10.675 30.946 1.00 98.25 97 TYR A C 1
ATOM 787 O O . TYR A 1 97 ? -16.052 -10.287 30.890 1.00 98.25 97 TYR A O 1
ATOM 795 N N . PHE A 1 98 ? -18.070 -10.485 29.937 1.00 98.38 98 PHE A N 1
ATOM 796 C CA . PHE A 1 98 ? -17.650 -9.953 28.644 1.00 98.38 98 PHE A CA 1
ATOM 797 C C . PHE A 1 98 ? -17.208 -8.479 28.737 1.00 98.38 98 PHE A C 1
ATOM 799 O O . PHE A 1 98 ? -16.188 -8.095 28.161 1.00 98.38 98 PHE A O 1
ATOM 806 N N . VAL A 1 99 ? -17.907 -7.651 29.522 1.00 98.50 99 VAL A N 1
ATOM 807 C CA . VAL A 1 99 ? -17.502 -6.259 29.790 1.00 98.50 99 VAL A CA 1
ATOM 808 C C . VAL A 1 99 ? -16.132 -6.205 30.471 1.00 98.50 99 VAL A C 1
ATOM 810 O O . VAL A 1 99 ? -15.258 -5.446 30.040 1.00 98.50 99 VAL A O 1
ATOM 813 N N . ASN A 1 100 ? -15.921 -7.022 31.506 1.00 98.44 100 ASN A N 1
ATOM 814 C CA . ASN A 1 100 ? -14.643 -7.090 32.211 1.00 98.44 100 ASN A CA 1
ATOM 815 C C . ASN A 1 100 ? -13.512 -7.573 31.297 1.00 98.44 100 ASN A C 1
ATOM 817 O O . ASN A 1 100 ? -12.405 -7.037 31.370 1.00 98.44 100 ASN A O 1
ATOM 821 N N . GLU A 1 101 ? -13.787 -8.522 30.405 1.00 98.44 101 GLU A N 1
ATOM 822 C CA . GLU A 1 101 ? -12.805 -9.041 29.456 1.00 98.44 101 GLU A CA 1
ATOM 823 C C . GLU A 1 101 ? -12.362 -7.969 28.451 1.00 98.44 101 GLU A C 1
ATOM 825 O O . GLU A 1 101 ? -11.164 -7.749 28.271 1.00 98.44 101 GLU A O 1
ATOM 830 N N . ILE A 1 102 ? -13.302 -7.203 27.880 1.00 98.50 102 ILE A N 1
ATOM 831 C CA . ILE A 1 102 ? -12.976 -6.059 27.008 1.00 98.50 102 ILE A CA 1
ATOM 832 C C . ILE A 1 102 ? -12.111 -5.040 27.763 1.00 98.50 102 ILE A C 1
ATOM 834 O O . ILE A 1 102 ? -11.105 -4.550 27.236 1.00 98.50 102 ILE A O 1
ATOM 838 N N . CYS A 1 103 ? -12.469 -4.726 29.010 1.00 98.50 103 CYS A N 1
ATOM 839 C CA . CYS A 1 103 ? -11.698 -3.802 29.832 1.00 98.50 103 CYS A CA 1
ATOM 840 C C . CYS A 1 103 ? -10.281 -4.314 30.120 1.00 98.50 103 CYS A C 1
ATOM 842 O O . CYS A 1 103 ? -9.329 -3.539 30.029 1.00 98.50 103 CYS A O 1
ATOM 844 N N . ASN A 1 104 ? -10.125 -5.595 30.449 1.00 98.38 104 ASN A N 1
ATOM 845 C CA . ASN A 1 104 ? -8.835 -6.192 30.783 1.00 98.38 104 ASN A CA 1
ATOM 846 C C . ASN A 1 104 ? -7.915 -6.333 29.569 1.00 98.38 104 ASN A C 1
ATOM 848 O O . ASN A 1 104 ? -6.720 -6.082 29.709 1.00 98.38 104 ASN A O 1
ATOM 852 N N . LEU A 1 105 ? -8.460 -6.700 28.407 1.00 98.31 105 LEU A N 1
ATOM 853 C CA . LEU A 1 105 ? -7.682 -6.926 27.189 1.00 98.31 105 LEU A CA 1
ATOM 854 C C . LEU A 1 105 ? -7.274 -5.633 26.480 1.00 98.31 105 LEU A C 1
ATOM 856 O O . LEU A 1 105 ? -6.157 -5.568 25.977 1.00 98.31 105 LEU A O 1
ATOM 860 N N . TYR A 1 106 ? -8.155 -4.623 26.437 1.00 98.56 106 TYR A N 1
ATOM 861 C CA . TYR A 1 106 ? -7.947 -3.431 25.602 1.00 98.56 106 TYR A CA 1
ATOM 862 C C . TYR A 1 106 ? -7.808 -2.121 26.393 1.00 98.56 106 TYR A C 1
ATOM 864 O O . TYR A 1 106 ? -7.105 -1.206 25.964 1.00 98.56 106 TYR A O 1
ATOM 872 N N . ILE A 1 107 ? -8.492 -1.979 27.537 1.00 98.31 107 ILE A N 1
ATOM 873 C CA . ILE A 1 107 ? -8.652 -0.684 28.237 1.00 98.31 107 ILE A CA 1
ATOM 874 C C . ILE A 1 107 ? -7.752 -0.557 29.468 1.00 98.31 107 ILE A C 1
ATOM 876 O O . ILE A 1 107 ? -7.485 0.552 29.933 1.00 98.31 107 ILE A O 1
ATOM 880 N N . LYS A 1 108 ? -7.260 -1.649 30.042 1.00 97.69 108 LYS A N 1
ATOM 881 C CA . LYS A 1 108 ? -6.369 -1.604 31.202 1.00 97.69 108 LYS A CA 1
ATOM 882 C C . LYS A 1 108 ? -4.961 -1.189 30.770 1.00 97.69 108 LYS A C 1
ATOM 884 O O . LYS A 1 108 ? -4.487 -1.587 29.711 1.00 97.69 108 LYS A O 1
ATOM 889 N N . VAL A 1 109 ? -4.302 -0.364 31.582 1.00 97.50 109 VAL A N 1
ATOM 890 C CA . VAL A 1 109 ? -2.904 0.028 31.338 1.00 97.50 109 VAL A CA 1
ATOM 891 C C . VAL A 1 109 ? -2.005 -1.197 31.501 1.00 97.50 109 VAL A C 1
ATOM 893 O O . VAL A 1 109 ? -2.131 -1.915 32.496 1.00 97.50 109 VAL A O 1
ATOM 896 N N . GLY A 1 110 ? -1.115 -1.424 30.537 1.00 97.25 110 GLY A N 1
ATOM 897 C CA . GLY A 1 110 ? -0.246 -2.597 30.473 1.00 97.25 110 GLY A CA 1
ATOM 898 C C . GLY A 1 110 ? -0.955 -3.868 30.003 1.00 97.25 110 GLY A C 1
ATOM 899 O O . GLY A 1 110 ? -0.447 -4.960 30.249 1.00 97.25 110 GLY A O 1
ATOM 900 N N . SER A 1 111 ? -2.134 -3.746 29.386 1.00 97.50 111 SER A N 1
ATOM 901 C CA . SER A 1 111 ? -2.787 -4.885 28.734 1.00 97.50 111 SER A CA 1
ATOM 902 C C . SER A 1 111 ? -2.059 -5.270 27.445 1.00 97.50 111 SER A C 1
ATOM 904 O O . SER A 1 111 ? -1.417 -4.439 26.807 1.00 97.50 111 SER A O 1
ATOM 906 N N . GLU A 1 112 ? -2.134 -6.549 27.070 1.00 96.19 112 GLU A N 1
ATOM 907 C CA . GLU A 1 112 ? -1.431 -7.074 25.891 1.00 96.19 112 GLU A CA 1
ATOM 908 C C . GLU A 1 112 ? -1.887 -6.396 24.592 1.00 96.19 112 GLU A C 1
ATOM 910 O O . GLU A 1 112 ? -1.074 -6.135 23.708 1.00 96.19 112 GLU A O 1
ATOM 915 N N . LEU A 1 113 ? -3.181 -6.078 24.498 1.00 97.81 113 LEU A N 1
ATOM 916 C CA . LEU A 1 113 ? -3.800 -5.419 23.350 1.00 97.81 113 LEU A CA 1
ATOM 917 C C . LEU A 1 113 ? -4.276 -4.012 23.726 1.00 97.81 113 LEU A C 1
ATOM 919 O O . LEU A 1 113 ? -5.341 -3.570 23.293 1.00 97.81 113 LEU A O 1
ATOM 923 N N . GLU A 1 114 ? -3.498 -3.312 24.558 1.00 98.12 114 GLU A N 1
ATOM 924 C CA . GLU A 1 114 ? -3.839 -1.971 25.022 1.00 98.12 114 GLU A CA 1
ATOM 925 C C . GLU A 1 114 ? -4.080 -1.018 23.844 1.00 98.12 114 GLU A C 1
ATOM 927 O O . GLU A 1 114 ? -3.160 -0.671 23.105 1.00 98.12 114 GLU A O 1
ATOM 932 N N . ILE A 1 115 ? -5.311 -0.516 23.708 1.00 98.12 115 ILE A N 1
ATOM 933 C CA . ILE A 1 115 ? -5.609 0.491 22.691 1.00 98.12 115 ILE A CA 1
ATOM 934 C C . ILE A 1 115 ? -5.095 1.870 23.115 1.00 98.12 115 ILE A C 1
ATOM 936 O O . ILE A 1 115 ? -5.129 2.263 24.289 1.00 98.12 115 ILE A O 1
ATOM 940 N N . ASN A 1 116 ? -4.666 2.639 22.114 1.00 97.44 116 ASN A N 1
ATOM 941 C CA . ASN A 1 116 ? -4.159 3.993 22.290 1.00 97.44 116 ASN A CA 1
ATOM 942 C C . ASN A 1 116 ? -5.330 4.967 22.462 1.00 97.44 116 ASN A C 1
ATOM 944 O O . ASN A 1 116 ? -5.931 5.416 21.486 1.00 97.44 116 ASN A O 1
ATOM 948 N N . ILE A 1 117 ? -5.669 5.266 23.713 1.00 97.06 117 ILE A N 1
ATOM 949 C CA . ILE A 1 117 ? -6.708 6.228 24.086 1.00 97.06 117 ILE A CA 1
ATOM 950 C C . ILE A 1 117 ? -6.185 7.158 25.176 1.00 97.06 117 ILE A C 1
ATOM 952 O O . ILE A 1 117 ? -5.330 6.784 25.981 1.00 97.06 117 ILE A O 1
ATOM 956 N N . SER A 1 118 ? -6.719 8.380 25.238 1.00 96.56 118 SER A N 1
ATOM 957 C CA . SER A 1 118 ? -6.282 9.334 26.257 1.00 96.56 118 SER A CA 1
ATOM 958 C C . SER A 1 118 ? -6.556 8.812 27.674 1.00 96.56 118 SER A C 1
ATOM 960 O O . SER A 1 118 ? -7.598 8.209 27.946 1.00 96.56 118 SER A O 1
ATOM 962 N N . TYR A 1 119 ? -5.647 9.102 28.609 1.00 96.69 119 TYR A N 1
ATOM 963 C CA . TYR A 1 119 ? -5.795 8.711 30.016 1.00 96.69 119 TYR A CA 1
ATOM 964 C C . TYR A 1 119 ? -7.137 9.169 30.615 1.00 96.69 119 TYR A C 1
ATOM 966 O O . TYR A 1 119 ? -7.803 8.417 31.324 1.00 96.69 119 TYR A O 1
ATOM 974 N N . LYS A 1 120 ? -7.585 10.379 30.255 1.00 97.19 120 LYS A N 1
ATOM 975 C CA . LYS A 1 120 ? -8.880 10.927 30.674 1.00 97.19 120 LYS A CA 1
ATOM 976 C C . LYS A 1 120 ? -10.060 10.086 30.171 1.00 97.19 120 LYS A C 1
ATOM 978 O O . LYS A 1 120 ? -10.973 9.812 30.946 1.00 97.19 120 LYS A O 1
ATOM 983 N N . ASN A 1 121 ? -10.049 9.673 28.901 1.00 96.44 121 ASN A N 1
ATOM 984 C CA . ASN A 1 121 ? -11.117 8.842 28.334 1.00 96.44 121 ASN A CA 1
ATOM 985 C C . ASN A 1 121 ? -11.108 7.440 28.945 1.00 96.44 121 ASN A C 1
ATOM 987 O O . ASN A 1 121 ? -12.169 6.902 29.248 1.00 96.44 121 ASN A O 1
ATOM 991 N N . ARG A 1 122 ? -9.917 6.893 29.209 1.00 97.94 122 ARG A N 1
ATOM 992 C CA . ARG A 1 122 ? -9.744 5.612 29.898 1.00 97.94 122 ARG A CA 1
ATOM 993 C C . ARG A 1 122 ? -10.350 5.631 31.299 1.00 97.94 122 ARG A C 1
ATOM 995 O O . ARG A 1 122 ? -11.163 4.768 31.611 1.00 97.94 122 ARG A O 1
ATOM 1002 N N . LEU A 1 123 ? -10.007 6.627 32.122 1.00 97.69 123 LEU A N 1
ATOM 1003 C CA . LEU A 1 123 ? -10.583 6.777 33.463 1.00 97.69 123 LEU A CA 1
ATOM 1004 C C . LEU A 1 123 ? -12.108 6.894 33.411 1.00 97.69 123 LEU A C 1
ATOM 1006 O O . LEU A 1 123 ? -12.799 6.149 34.100 1.00 97.69 123 LEU A O 1
ATOM 1010 N N . ARG A 1 124 ? -12.624 7.765 32.536 1.00 97.62 124 ARG A N 1
ATOM 1011 C CA . ARG A 1 124 ? -14.066 7.970 32.369 1.00 97.62 124 ARG A CA 1
ATOM 1012 C C . ARG A 1 124 ? -14.791 6.684 31.967 1.00 97.62 124 ARG A C 1
ATOM 1014 O O . ARG A 1 124 ? -15.842 6.390 32.526 1.00 97.62 124 ARG A O 1
ATOM 1021 N N . LEU A 1 125 ? -14.241 5.922 31.019 1.00 98.12 125 LEU A N 1
ATOM 1022 C CA . LEU A 1 125 ? -14.821 4.646 30.599 1.00 98.12 125 LEU A CA 1
ATOM 1023 C C . LEU A 1 125 ? -14.826 3.641 31.757 1.00 98.12 125 LEU A C 1
ATOM 1025 O O . LEU A 1 125 ? -15.846 3.014 32.009 1.00 98.12 125 LEU A O 1
ATOM 1029 N N . MET A 1 126 ? -13.722 3.517 32.498 1.00 98.19 126 MET A N 1
ATOM 1030 C CA . MET A 1 126 ? -13.637 2.589 33.632 1.00 98.19 126 MET A CA 1
ATOM 1031 C C . MET A 1 126 ? -14.593 2.965 34.776 1.00 98.19 126 MET A C 1
ATOM 1033 O O . MET A 1 126 ? -15.145 2.082 35.430 1.00 98.19 126 MET A O 1
ATOM 1037 N N . GLU A 1 127 ? -14.808 4.258 35.028 1.00 98.12 127 GLU A N 1
ATOM 1038 C CA . GLU A 1 127 ? -15.820 4.740 35.978 1.00 98.12 127 GLU A CA 1
ATOM 1039 C C . GLU A 1 127 ? -17.241 4.418 35.504 1.00 98.12 127 GLU A C 1
ATOM 1041 O O . GLU A 1 127 ? -18.047 3.920 36.291 1.00 98.12 127 GLU A O 1
ATOM 1046 N N . GLN A 1 128 ? -17.529 4.641 34.218 1.00 98.00 128 GLN A N 1
ATOM 1047 C CA . GLN A 1 128 ? -18.822 4.320 33.615 1.00 98.00 128 GLN A CA 1
ATOM 1048 C C . GLN A 1 128 ? -19.110 2.816 33.686 1.00 98.00 128 GLN A C 1
ATOM 1050 O O . GLN A 1 128 ? -20.173 2.433 34.158 1.00 98.00 128 GLN A O 1
ATOM 1055 N N . VAL A 1 129 ? -18.142 1.966 33.328 1.00 98.12 129 VAL A N 1
ATOM 1056 C CA . VAL A 1 129 ? -18.245 0.500 33.427 1.00 98.12 129 VAL A CA 1
ATOM 1057 C C . VAL A 1 129 ? -18.594 0.071 34.852 1.00 98.12 129 VAL A C 1
ATOM 1059 O O . VAL A 1 129 ? -19.552 -0.671 35.055 1.00 98.12 129 VAL A O 1
ATOM 1062 N N . LYS A 1 130 ? -17.877 0.584 35.862 1.00 98.12 130 LYS A N 1
ATOM 1063 C CA . LYS A 1 130 ? -18.162 0.272 37.273 1.00 98.12 130 LYS A CA 1
ATOM 1064 C C . LYS A 1 130 ? -19.572 0.689 37.688 1.00 98.12 130 LYS A C 1
ATOM 1066 O O . LYS A 1 130 ? -20.231 -0.045 38.422 1.00 98.12 130 LYS A O 1
ATOM 1071 N N . ALA A 1 131 ? -20.024 1.864 37.252 1.00 97.94 131 ALA A N 1
ATOM 1072 C CA . ALA A 1 131 ? -21.364 2.354 37.554 1.00 97.94 131 ALA A CA 1
ATOM 1073 C C . ALA A 1 131 ? -22.449 1.483 36.896 1.00 97.94 131 ALA A C 1
ATOM 1075 O O . ALA A 1 131 ? -23.396 1.092 37.575 1.00 97.94 131 ALA A O 1
ATOM 1076 N N . THR A 1 132 ? -22.273 1.129 35.620 1.00 97.38 132 THR A N 1
ATOM 1077 C CA . THR A 1 132 ? -23.189 0.285 34.840 1.00 97.38 132 THR A CA 1
ATOM 1078 C C . THR A 1 132 ? -23.311 -1.121 35.430 1.00 97.38 132 THR A C 1
ATOM 1080 O O . THR A 1 132 ? -24.426 -1.578 35.681 1.00 97.38 132 THR A O 1
ATOM 1083 N N . LEU A 1 133 ? -22.186 -1.773 35.752 1.00 97.19 133 LEU A N 1
ATOM 1084 C CA . LEU A 1 133 ? -22.187 -3.102 36.380 1.00 97.19 133 LEU A CA 1
ATOM 1085 C C . LEU A 1 133 ? -22.860 -3.078 37.759 1.00 97.19 133 LEU A C 1
ATOM 1087 O O . LEU A 1 133 ? -23.692 -3.926 38.063 1.00 97.19 133 LEU A O 1
ATOM 1091 N N . LYS A 1 134 ? -22.587 -2.052 38.578 1.00 97.50 134 LYS A N 1
ATOM 1092 C CA . LYS A 1 134 ? -23.238 -1.893 39.889 1.00 97.50 134 LYS A CA 1
ATOM 1093 C C . LYS A 1 134 ? -24.750 -1.669 39.774 1.00 97.50 134 LYS A C 1
ATOM 1095 O O . LYS A 1 134 ? -25.498 -2.124 40.636 1.00 97.50 134 LYS A O 1
ATOM 1100 N N . ALA A 1 135 ? -25.190 -0.947 38.746 1.00 97.06 135 ALA A N 1
ATOM 1101 C CA . ALA A 1 135 ? -26.602 -0.702 38.476 1.00 97.06 135 ALA A CA 1
ATOM 1102 C C . ALA A 1 135 ? -27.317 -1.912 37.851 1.00 97.06 135 ALA A C 1
ATOM 1104 O O . ALA A 1 135 ? -28.541 -1.875 37.735 1.00 97.06 135 ALA A O 1
ATOM 1105 N N . LYS A 1 136 ? -26.576 -2.965 37.463 1.00 95.44 136 LYS A N 1
ATOM 1106 C CA . LYS A 1 136 ? -27.072 -4.104 36.671 1.00 95.44 136 LYS A CA 1
ATOM 1107 C C . LYS A 1 136 ? -27.753 -3.659 35.371 1.00 95.44 136 LYS A C 1
ATOM 1109 O O . LYS A 1 136 ? -28.684 -4.301 34.889 1.00 95.44 136 LYS A O 1
ATOM 1114 N N . ASP A 1 137 ? -27.295 -2.536 34.820 1.00 94.88 137 ASP A N 1
ATOM 1115 C CA . ASP A 1 137 ? -27.818 -1.978 33.578 1.00 94.88 137 ASP A CA 1
ATOM 1116 C C . ASP A 1 137 ? -27.077 -2.595 32.385 1.00 94.88 137 ASP A C 1
ATOM 1118 O O . ASP A 1 137 ? -25.845 -2.581 32.323 1.00 94.88 137 ASP A O 1
ATOM 1122 N N . ARG A 1 138 ? -27.818 -3.162 31.432 1.00 93.69 138 ARG A N 1
ATOM 1123 C CA . ARG A 1 138 ? -27.252 -3.834 30.251 1.00 93.69 138 ARG A CA 1
ATOM 1124 C C . ARG A 1 138 ? -27.148 -2.867 29.080 1.00 93.69 138 ARG A C 1
ATOM 1126 O O . ARG A 1 138 ? -27.778 -3.046 28.036 1.00 93.69 138 ARG A O 1
ATOM 1133 N N . ASP A 1 139 ? -26.353 -1.824 29.273 1.00 96.25 139 ASP A N 1
ATOM 1134 C CA . ASP A 1 139 ? -26.093 -0.825 28.243 1.00 96.25 139 ASP A CA 1
ATOM 1135 C C . ASP A 1 139 ? -25.195 -1.396 27.132 1.00 96.25 139 ASP A C 1
ATOM 1137 O O . ASP A 1 139 ? -23.966 -1.400 27.223 1.00 96.25 139 ASP A O 1
ATOM 1141 N N . SER A 1 140 ? -25.806 -1.822 26.023 1.00 96.81 140 SER A N 1
ATOM 1142 C CA . SER A 1 140 ? -25.068 -2.280 24.839 1.00 96.81 140 SER A CA 1
ATOM 1143 C C . SER A 1 140 ? -24.139 -1.205 24.263 1.00 96.81 140 SER A C 1
ATOM 1145 O O . SER A 1 140 ? -23.194 -1.536 23.560 1.00 96.81 140 SER A O 1
ATOM 1147 N N . SER A 1 141 ? -24.382 0.079 24.549 1.00 97.62 141 SER A N 1
ATOM 1148 C CA . SER A 1 141 ? -23.609 1.213 24.033 1.00 97.62 141 SER A CA 1
ATOM 1149 C C . SER A 1 141 ? -22.484 1.686 24.961 1.00 97.62 141 SER A C 1
ATOM 1151 O O . SER A 1 141 ? -21.854 2.714 24.683 1.00 97.62 141 SER A O 1
ATOM 1153 N N . LEU A 1 142 ? -22.179 0.922 26.018 1.00 97.94 142 LEU A N 1
ATOM 1154 C CA . LEU A 1 142 ? -21.190 1.252 27.051 1.00 97.94 142 LEU A CA 1
ATOM 1155 C C . LEU A 1 142 ? -19.832 1.698 26.480 1.00 97.94 142 LEU A C 1
ATOM 1157 O O . LEU A 1 142 ? -19.242 2.676 26.940 1.00 97.94 142 LEU A O 1
ATOM 1161 N N . PHE A 1 143 ? -19.355 1.026 25.430 1.00 98.44 143 PHE A N 1
ATOM 1162 C CA . PHE A 1 143 ? -18.073 1.321 24.778 1.00 98.44 143 PHE A CA 1
ATOM 1163 C C . PHE A 1 143 ? -18.176 2.318 23.614 1.00 98.44 143 PHE A C 1
ATOM 1165 O O . PHE A 1 143 ? -17.158 2.671 23.018 1.00 98.44 143 PHE A O 1
ATOM 1172 N N . GLY A 1 144 ? -19.373 2.814 23.292 1.00 97.94 144 GLY A N 1
ATOM 1173 C CA . GLY A 1 144 ? -19.652 3.623 22.104 1.00 97.94 144 GLY A CA 1
ATOM 1174 C C . GLY A 1 144 ? -18.767 4.869 21.934 1.00 97.94 144 GLY A C 1
ATOM 1175 O O . GLY A 1 144 ? -18.302 5.126 20.819 1.00 97.94 144 GLY A O 1
ATOM 1176 N N . PRO A 1 145 ? -18.496 5.676 22.983 1.00 97.56 145 PRO A N 1
ATOM 1177 C CA . PRO A 1 145 ? -17.586 6.817 22.874 1.00 97.56 145 PRO A CA 1
ATOM 1178 C C . PRO A 1 145 ? -16.162 6.417 22.467 1.00 97.56 145 PRO A C 1
ATOM 1180 O O . PRO A 1 145 ? -15.620 6.996 21.526 1.00 97.56 145 PRO A O 1
ATOM 1183 N N . THR A 1 146 ? -15.597 5.407 23.129 1.00 98.25 146 THR A N 1
ATOM 1184 C CA . THR A 1 146 ? -14.239 4.902 22.877 1.00 98.25 146 THR A CA 1
ATOM 1185 C C . THR A 1 146 ? -14.154 4.215 21.518 1.00 98.25 146 THR A C 1
ATOM 1187 O O . THR A 1 146 ? -13.241 4.493 20.748 1.00 98.25 146 THR A O 1
ATOM 1190 N N . TYR A 1 147 ? -15.164 3.415 21.162 1.00 98.25 147 TYR A N 1
ATOM 1191 C CA . TYR A 1 147 ? -15.320 2.820 19.836 1.00 98.25 147 TYR A CA 1
ATOM 1192 C C . TYR A 1 147 ? -15.224 3.864 18.722 1.00 98.25 147 TYR A C 1
ATOM 1194 O O . TYR A 1 147 ? -14.435 3.706 17.795 1.00 98.25 147 TYR A O 1
ATOM 1202 N N . ARG A 1 148 ? -15.977 4.969 18.819 1.00 97.94 148 ARG A N 1
ATOM 1203 C CA . ARG A 1 148 ? -15.959 6.030 17.797 1.00 97.94 148 ARG A CA 1
ATOM 1204 C C . ARG A 1 148 ? -14.603 6.721 17.683 1.00 97.94 148 ARG A C 1
ATOM 1206 O O . ARG A 1 148 ? -14.232 7.135 16.587 1.00 97.94 148 ARG A O 1
ATOM 1213 N N . GLU A 1 149 ? -13.888 6.887 18.792 1.00 97.44 149 GLU A N 1
ATOM 1214 C CA . GLU A 1 149 ? -12.543 7.468 18.798 1.00 97.44 149 GLU A CA 1
ATOM 1215 C C . GLU A 1 149 ? -11.546 6.539 18.094 1.00 97.44 149 GLU A C 1
ATOM 1217 O O . GLU A 1 149 ? -10.888 6.960 17.141 1.00 97.44 149 GLU A O 1
ATOM 1222 N N . THR A 1 150 ? -11.513 5.261 18.480 1.00 97.81 150 THR A N 1
ATOM 1223 C CA . THR A 1 150 ? -10.641 4.249 17.869 1.00 97.81 150 THR A CA 1
ATOM 1224 C C . THR A 1 150 ? -10.974 4.018 16.395 1.00 97.81 150 THR A C 1
ATOM 1226 O O . THR A 1 150 ? -10.071 3.976 15.562 1.00 97.81 150 THR A O 1
ATOM 1229 N N . TYR A 1 151 ? -12.261 3.960 16.041 1.00 98.12 151 TYR A N 1
ATOM 1230 C CA . TYR A 1 151 ? -12.716 3.846 14.655 1.00 98.12 151 TYR A CA 1
ATOM 1231 C C . TYR A 1 151 ? -12.200 5.004 13.800 1.00 98.12 151 TYR A C 1
ATOM 1233 O O . TYR A 1 151 ? -11.616 4.776 12.745 1.00 98.12 151 TYR A O 1
ATOM 1241 N N . ARG A 1 152 ? -12.351 6.251 14.268 1.00 97.00 152 ARG A N 1
ATOM 1242 C CA . ARG A 1 152 ? -11.854 7.434 13.543 1.00 97.00 152 ARG A CA 1
ATOM 1243 C C . ARG A 1 152 ? -10.338 7.435 13.396 1.00 97.00 152 ARG A C 1
ATOM 1245 O O . ARG A 1 152 ? -9.838 7.935 12.392 1.00 97.00 152 ARG A O 1
ATOM 1252 N N . MET A 1 153 ? -9.620 6.921 14.392 1.00 96.31 153 MET A N 1
ATOM 1253 C CA . MET A 1 153 ? -8.168 6.801 14.339 1.00 96.31 153 MET A CA 1
ATOM 1254 C C . MET A 1 153 ? -7.742 5.827 13.232 1.00 96.31 153 MET A C 1
ATOM 1256 O O . MET A 1 153 ? -6.960 6.214 12.366 1.00 96.31 153 MET A O 1
ATOM 1260 N N . ILE A 1 154 ? -8.317 4.618 13.196 1.00 97.19 154 ILE A N 1
ATOM 1261 C CA . ILE A 1 154 ? -8.048 3.649 12.121 1.00 97.19 154 ILE A CA 1
ATOM 1262 C C . ILE A 1 154 ? -8.471 4.217 10.766 1.00 97.19 154 ILE A C 1
ATOM 1264 O O . ILE A 1 154 ? -7.705 4.147 9.812 1.00 97.19 154 ILE A O 1
ATOM 1268 N N . GLU A 1 155 ? -9.667 4.797 10.669 1.00 96.25 155 GLU A N 1
ATOM 1269 C CA . GLU A 1 155 ? -10.225 5.311 9.415 1.00 96.25 155 GLU A CA 1
ATOM 1270 C C . GLU A 1 155 ? -9.345 6.395 8.778 1.00 96.25 155 GLU A C 1
ATOM 1272 O O . GLU A 1 155 ? -9.120 6.384 7.567 1.00 96.25 155 GLU A O 1
ATOM 1277 N N . ARG A 1 156 ? -8.844 7.336 9.585 1.00 94.50 156 ARG A N 1
ATOM 1278 C CA . ARG A 1 156 ? -8.064 8.476 9.086 1.00 94.50 156 ARG A CA 1
ATOM 1279 C C . ARG A 1 156 ? -6.602 8.150 8.822 1.00 94.50 156 ARG A C 1
ATOM 1281 O O . ARG A 1 156 ? -5.999 8.825 7.993 1.00 94.50 156 ARG A O 1
ATOM 1288 N N . ASP A 1 157 ? -6.048 7.166 9.522 1.00 94.31 157 ASP A N 1
ATOM 1289 C CA . ASP A 1 157 ? -4.621 6.863 9.472 1.00 94.31 157 ASP A CA 1
ATOM 1290 C C . ASP A 1 157 ? -4.348 5.533 8.753 1.00 94.31 157 ASP A C 1
ATOM 1292 O O . ASP A 1 157 ? -3.975 5.510 7.576 1.00 94.31 157 ASP A O 1
ATOM 1296 N N . THR A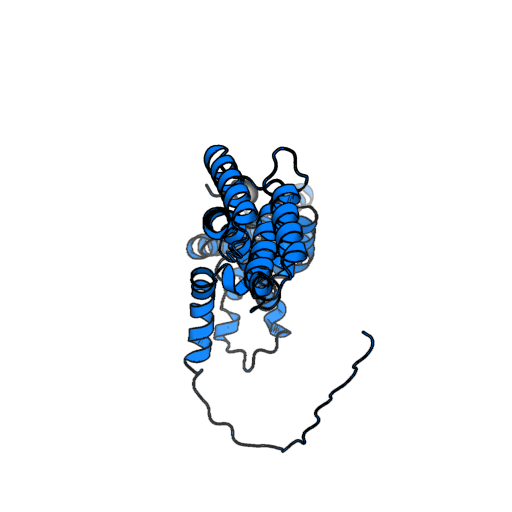 1 158 ? -4.601 4.412 9.429 1.00 95.56 158 THR A N 1
ATOM 1297 C CA . THR A 1 158 ? -4.297 3.063 8.930 1.00 95.56 158 THR A CA 1
ATOM 1298 C C . THR A 1 158 ? -5.086 2.716 7.666 1.00 95.56 158 THR A C 1
ATOM 1300 O O . THR A 1 158 ? -4.519 2.251 6.680 1.00 95.56 158 THR A O 1
ATOM 1303 N N . PHE A 1 159 ? -6.392 2.976 7.648 1.00 95.19 159 PHE A N 1
ATOM 1304 C CA . PHE A 1 159 ? -7.257 2.636 6.521 1.00 95.19 159 PHE A CA 1
ATOM 1305 C C . PHE A 1 159 ? -6.944 3.470 5.275 1.00 95.19 159 PHE A C 1
ATOM 1307 O O . PHE A 1 159 ? -7.014 2.965 4.154 1.00 95.19 159 PHE A O 1
ATOM 1314 N N . LEU A 1 160 ? -6.532 4.729 5.444 1.00 90.50 160 LEU A N 1
ATOM 1315 C CA . LEU A 1 160 ? -6.104 5.558 4.321 1.00 90.50 160 LEU A CA 1
ATOM 1316 C C . LEU A 1 160 ? -4.845 4.985 3.650 1.00 90.50 160 LEU A C 1
ATOM 1318 O O . LEU A 1 160 ? -4.798 4.900 2.421 1.00 90.50 160 LEU A O 1
ATOM 1322 N N . ARG A 1 161 ? -3.859 4.531 4.438 1.00 89.69 161 ARG A N 1
ATOM 1323 C CA . ARG A 1 161 ? -2.671 3.835 3.912 1.00 89.69 161 ARG A CA 1
ATOM 1324 C C . ARG A 1 161 ? -3.026 2.496 3.268 1.00 89.69 161 ARG A C 1
ATOM 1326 O O . ARG A 1 161 ? -2.513 2.185 2.196 1.00 89.69 161 ARG A O 1
ATOM 1333 N N . PHE A 1 162 ? -3.953 1.742 3.856 1.00 92.50 162 PHE A N 1
ATOM 1334 C CA . PHE A 1 162 ? -4.458 0.500 3.267 1.00 92.50 162 PHE A CA 1
ATOM 1335 C C . PHE A 1 162 ? -5.087 0.733 1.887 1.00 92.50 162 PHE A C 1
ATOM 1337 O O . PHE A 1 162 ? -4.750 0.042 0.926 1.00 92.50 162 PHE A O 1
ATOM 1344 N N . LYS A 1 163 ? -5.932 1.763 1.754 1.00 88.75 163 LYS A N 1
ATOM 1345 C CA . LYS A 1 163 ? -6.530 2.172 0.473 1.00 88.75 163 LYS A CA 1
ATOM 1346 C C . LYS A 1 163 ? -5.473 2.502 -0.565 1.00 88.75 163 LYS A C 1
ATOM 1348 O O . LYS A 1 163 ? -5.576 2.060 -1.706 1.00 88.75 163 LYS A O 1
ATOM 1353 N N . GLN A 1 164 ? -4.447 3.251 -0.169 1.00 83.81 164 GLN A N 1
ATOM 1354 C CA . GLN A 1 164 ? -3.322 3.555 -1.047 1.00 83.81 164 GLN A CA 1
ATOM 1355 C C . GLN A 1 164 ? -2.613 2.270 -1.480 1.00 83.81 164 GLN A C 1
ATOM 1357 O O . GLN A 1 164 ? -2.424 2.066 -2.675 1.00 83.81 164 GLN A O 1
ATOM 1362 N N . LEU A 1 165 ? -2.299 1.358 -0.557 1.00 83.56 165 LEU A N 1
ATOM 1363 C CA . LEU A 1 165 ? -1.647 0.091 -0.885 1.00 83.56 165 LEU A CA 1
ATOM 1364 C C . LEU A 1 165 ? -2.483 -0.771 -1.842 1.00 83.56 165 LEU A C 1
ATOM 1366 O O . LEU A 1 165 ? -1.947 -1.286 -2.824 1.00 83.56 165 LEU A O 1
ATOM 1370 N N . ALA A 1 166 ? -3.786 -0.910 -1.598 1.00 83.56 166 ALA A N 1
ATOM 1371 C CA . ALA A 1 166 ? -4.684 -1.657 -2.474 1.00 83.56 166 ALA A CA 1
ATOM 1372 C C . ALA A 1 166 ? -4.757 -1.030 -3.879 1.00 83.56 166 ALA A C 1
ATOM 1374 O O . ALA A 1 166 ? -4.642 -1.738 -4.881 1.00 83.56 166 ALA A O 1
ATOM 1375 N N . ALA A 1 167 ? -4.834 0.303 -3.959 1.00 78.38 167 ALA A N 1
ATOM 1376 C CA . ALA A 1 167 ? -4.789 1.044 -5.219 1.00 78.38 167 ALA A CA 1
ATOM 1377 C C . ALA A 1 167 ? -3.489 0.794 -5.998 1.00 78.38 167 ALA A C 1
ATOM 1379 O O . ALA A 1 167 ? -3.505 0.588 -7.214 1.00 78.38 167 ALA A O 1
ATOM 1380 N N . LEU A 1 168 ? -2.353 0.795 -5.291 1.00 73.94 168 LEU A N 1
ATOM 1381 C CA . LEU A 1 168 ? -1.041 0.505 -5.866 1.00 73.94 168 LEU A CA 1
ATOM 1382 C C . LEU A 1 168 ? -1.001 -0.918 -6.435 1.00 73.94 168 LEU A C 1
ATOM 1384 O O . LEU A 1 168 ? -0.544 -1.114 -7.562 1.00 73.94 168 LEU A O 1
ATOM 1388 N N . GLN A 1 169 ? -1.509 -1.902 -5.688 1.00 76.69 169 GLN A N 1
ATOM 1389 C CA . GLN A 1 169 ? -1.570 -3.294 -6.137 1.00 76.69 169 GLN A CA 1
ATOM 1390 C C . GLN A 1 169 ? -2.420 -3.453 -7.399 1.00 76.69 169 GLN A C 1
ATOM 1392 O O . GLN A 1 169 ? -1.973 -4.106 -8.344 1.00 76.69 169 GLN A O 1
ATOM 1397 N N . GLU A 1 170 ? -3.594 -2.820 -7.455 1.00 76.75 170 GLU A N 1
ATOM 1398 C CA . GLU A 1 170 ? -4.445 -2.853 -8.648 1.00 76.75 170 GLU A CA 1
ATOM 1399 C C . GLU A 1 170 ? -3.729 -2.227 -9.852 1.00 76.75 170 GLU A C 1
ATOM 1401 O O . GLU A 1 170 ? -3.693 -2.822 -10.929 1.00 76.75 170 GLU A O 1
ATOM 1406 N N . CYS A 1 171 ? -3.058 -1.086 -9.670 1.00 71.50 171 CYS A N 1
ATOM 1407 C CA . CYS A 1 171 ? -2.305 -0.444 -10.748 1.00 71.50 171 CYS A CA 1
ATOM 1408 C C . CYS A 1 171 ? -1.158 -1.325 -11.282 1.00 71.50 171 CYS A C 1
ATOM 1410 O O . CYS A 1 171 ? -0.890 -1.326 -12.487 1.00 71.50 171 CYS A O 1
ATOM 1412 N N . VAL A 1 172 ? -0.483 -2.094 -10.419 1.00 71.94 172 VAL A N 1
ATOM 1413 C CA . VAL A 1 172 ? 0.540 -3.070 -10.843 1.00 71.94 172 VAL A CA 1
ATOM 1414 C C . VAL A 1 172 ? -0.092 -4.215 -11.636 1.00 71.94 172 VAL A C 1
ATOM 1416 O O . VAL A 1 172 ? 0.425 -4.587 -12.692 1.00 71.94 172 VAL A O 1
ATOM 1419 N N . VAL A 1 173 ? -1.221 -4.755 -11.171 1.00 78.56 173 VAL A N 1
ATOM 1420 C CA . VAL A 1 173 ? -1.958 -5.815 -11.878 1.00 78.56 173 VAL A CA 1
ATOM 1421 C C . VAL A 1 173 ? -2.408 -5.337 -13.259 1.00 78.56 173 VAL A C 1
ATOM 1423 O O . VAL A 1 173 ? -2.199 -6.040 -14.247 1.00 78.56 173 VAL A O 1
ATOM 1426 N N . GLU A 1 174 ? -2.950 -4.126 -13.360 1.00 75.62 174 GLU A N 1
ATOM 1427 C CA . GLU A 1 174 ? -3.358 -3.531 -14.635 1.00 75.62 174 GLU A CA 1
ATOM 1428 C C . GLU A 1 174 ? -2.167 -3.296 -15.573 1.00 75.62 174 GLU A C 1
ATOM 1430 O O . GLU A 1 174 ? -2.266 -3.56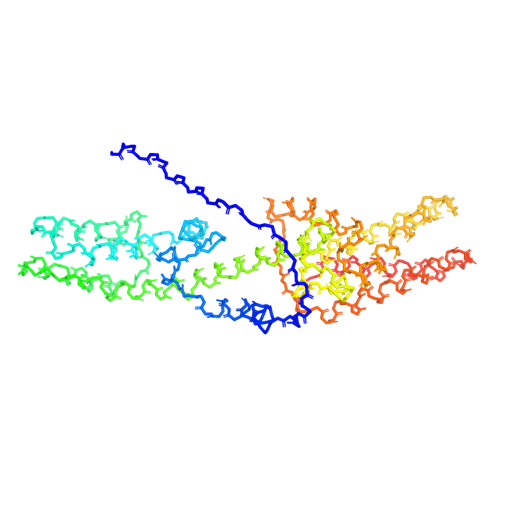2 -16.771 1.00 75.62 174 GLU A O 1
ATOM 1435 N N . ALA A 1 175 ? -1.005 -2.883 -15.054 1.00 70.44 175 ALA A N 1
ATOM 1436 C CA . ALA A 1 175 ? 0.210 -2.772 -15.861 1.00 70.44 175 ALA A CA 1
ATOM 1437 C C . ALA A 1 175 ? 0.664 -4.133 -16.425 1.00 70.44 175 ALA A C 1
ATOM 1439 O O . ALA A 1 175 ? 1.062 -4.213 -17.589 1.00 70.44 175 ALA A O 1
ATOM 1440 N N . ARG A 1 176 ? 0.562 -5.212 -15.635 1.00 79.25 176 ARG A N 1
ATOM 1441 C CA . ARG A 1 176 ? 0.877 -6.579 -16.086 1.00 79.25 176 ARG A CA 1
ATOM 1442 C C . ARG A 1 176 ? -0.128 -7.091 -17.117 1.00 79.25 176 ARG A C 1
ATOM 1444 O O . ARG A 1 176 ? 0.289 -7.643 -18.131 1.00 79.25 176 ARG A O 1
ATOM 1451 N N . LYS A 1 177 ? -1.431 -6.864 -16.912 1.00 79.38 177 LYS A N 1
ATOM 1452 C CA . LYS A 1 177 ? -2.470 -7.181 -17.911 1.00 79.38 177 LYS A CA 1
ATOM 1453 C C . LYS A 1 177 ? -2.239 -6.424 -19.214 1.00 79.38 177 LYS A C 1
ATOM 1455 O O . LYS A 1 177 ? -2.350 -7.005 -20.287 1.00 79.38 177 LYS A O 1
ATOM 1460 N N . ALA A 1 178 ? -1.864 -5.147 -19.122 1.00 72.75 178 ALA A N 1
ATOM 1461 C CA . ALA A 1 178 ? -1.519 -4.352 -20.290 1.00 72.75 178 ALA A CA 1
ATOM 1462 C C . ALA A 1 178 ? -0.312 -4.938 -21.031 1.00 72.75 178 ALA A C 1
ATOM 1464 O O . ALA A 1 178 ? -0.345 -4.967 -22.251 1.00 72.75 178 ALA A O 1
ATOM 1465 N N . ALA A 1 179 ? 0.721 -5.432 -20.343 1.00 74.44 179 ALA A N 1
ATOM 1466 C CA . ALA A 1 179 ? 1.839 -6.119 -20.996 1.00 74.44 179 ALA A CA 1
ATOM 1467 C C . ALA A 1 179 ? 1.409 -7.444 -21.654 1.00 74.44 179 ALA A C 1
ATOM 1469 O O . ALA A 1 179 ? 1.809 -7.739 -22.774 1.00 74.44 179 ALA A O 1
ATOM 1470 N N . LEU A 1 180 ? 0.520 -8.200 -21.008 1.00 78.75 180 LEU A N 1
ATOM 1471 C CA . LEU A 1 180 ? -0.036 -9.463 -21.509 1.00 78.75 180 LEU A CA 1
ATOM 1472 C C . LEU A 1 180 ? -1.231 -9.276 -22.454 1.00 78.75 180 LEU A C 1
ATOM 1474 O O . LEU A 1 180 ? -2.042 -10.187 -22.600 1.00 78.75 180 LEU A O 1
ATOM 1478 N N . TRP A 1 181 ? -1.355 -8.124 -23.115 1.00 73.31 181 TRP A N 1
ATOM 1479 C CA . TRP A 1 181 ? -2.526 -7.779 -23.928 1.00 73.31 181 TRP A CA 1
ATOM 1480 C C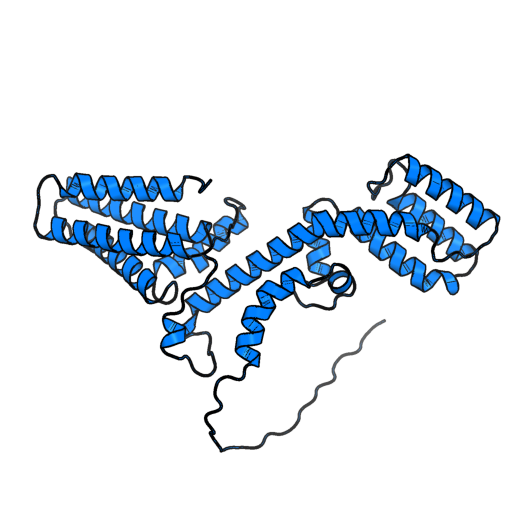 . TRP A 1 181 ? -2.890 -8.841 -24.977 1.00 73.31 181 TRP A C 1
ATOM 1482 O O . TRP A 1 181 ? -4.066 -9.101 -25.195 1.00 73.31 181 TRP A O 1
ATOM 1492 N N . CYS A 1 182 ? -1.905 -9.501 -25.595 1.00 66.81 182 CYS A N 1
ATOM 1493 C CA . CYS A 1 182 ? -2.161 -10.565 -26.573 1.00 66.81 182 CYS A CA 1
ATOM 1494 C C . CYS A 1 182 ? -2.718 -11.863 -25.954 1.00 66.81 182 CYS A C 1
ATOM 1496 O O . CYS A 1 182 ? -3.359 -12.642 -26.655 1.00 66.81 182 CYS A O 1
ATOM 1498 N N . PHE A 1 183 ? -2.503 -12.088 -24.655 1.00 63.84 183 PHE A N 1
ATOM 1499 C CA . PHE A 1 183 ? -2.999 -13.249 -23.909 1.00 63.84 183 PHE A CA 1
ATOM 1500 C C . PHE A 1 183 ? -4.296 -12.942 -23.149 1.00 63.84 183 PHE A C 1
ATOM 1502 O O . PHE A 1 183 ? -5.143 -13.818 -22.969 1.00 63.84 183 PHE A O 1
ATOM 1509 N N . CYS A 1 184 ? -4.482 -11.693 -22.721 1.00 61.94 184 CYS A N 1
ATOM 1510 C CA . CYS A 1 184 ? -5.718 -11.218 -22.118 1.00 61.94 184 CYS A CA 1
ATOM 1511 C C . CYS A 1 184 ? -6.745 -10.960 -23.225 1.00 61.94 184 CYS A C 1
ATOM 1513 O O . CYS A 1 184 ? -6.777 -9.893 -23.827 1.00 61.94 184 CYS A O 1
ATOM 1515 N N . ARG A 1 185 ? -7.584 -11.964 -23.497 1.00 53.75 185 ARG A N 1
ATOM 1516 C CA . ARG A 1 185 ? -8.669 -11.941 -24.487 1.00 53.75 185 ARG A CA 1
ATOM 1517 C C . ARG A 1 185 ? -9.746 -10.914 -24.098 1.00 53.75 185 ARG A C 1
ATOM 1519 O O . ARG A 1 185 ? -10.825 -11.283 -23.643 1.00 53.75 185 ARG A O 1
ATOM 1526 N N . GLU A 1 186 ? -9.459 -9.622 -24.249 1.00 57.84 186 GLU A N 1
ATOM 1527 C CA . GLU A 1 186 ? -10.497 -8.591 -24.250 1.00 57.84 186 GLU A CA 1
ATOM 1528 C C . GLU A 1 186 ? -11.468 -8.930 -25.391 1.00 57.84 186 GLU A C 1
ATOM 1530 O O . GLU A 1 186 ? -11.051 -9.308 -26.491 1.00 57.84 186 GLU A O 1
ATOM 1535 N N . LYS A 1 187 ? -12.777 -8.879 -25.127 1.00 55.59 187 LYS A N 1
ATOM 1536 C CA . LYS A 1 187 ? -13.804 -9.113 -26.147 1.00 55.59 187 LYS A CA 1
ATOM 1537 C C . LYS A 1 187 ? -13.736 -7.973 -27.173 1.00 55.59 187 LYS A C 1
ATOM 1539 O O . LYS A 1 187 ? -14.418 -6.970 -27.033 1.00 55.59 187 LYS A O 1
ATOM 1544 N N . GLY A 1 188 ? -12.883 -8.128 -28.184 1.00 58.00 188 GLY A N 1
ATOM 1545 C CA . GLY A 1 188 ? -12.684 -7.163 -29.265 1.00 58.00 188 GLY A CA 1
ATOM 1546 C C . GLY A 1 188 ? -11.563 -6.155 -28.991 1.00 58.00 188 GLY A C 1
ATOM 1547 O O . GLY A 1 188 ? -11.855 -4.988 -28.730 1.00 58.00 188 GLY A O 1
ATOM 1548 N N . PRO A 1 189 ? -10.280 -6.554 -29.087 1.00 60.09 189 PRO A N 1
ATOM 1549 C CA . PRO A 1 189 ? -9.176 -5.604 -29.081 1.00 60.09 189 PRO A CA 1
ATOM 1550 C C . PRO A 1 189 ? -9.338 -4.613 -30.239 1.00 60.09 189 PRO A C 1
ATOM 1552 O O . PRO A 1 189 ? -9.108 -4.935 -31.403 1.00 60.09 189 PRO A O 1
ATOM 1555 N N . THR A 1 190 ? -9.734 -3.381 -29.934 1.00 70.25 190 THR A N 1
ATOM 1556 C CA . THR A 1 190 ? -9.680 -2.298 -30.920 1.00 70.25 190 THR A CA 1
ATOM 1557 C C . THR A 1 190 ? -8.218 -1.901 -31.125 1.00 70.25 190 THR A C 1
ATOM 1559 O O . THR A 1 190 ? -7.449 -1.857 -30.159 1.00 70.25 190 THR A O 1
ATOM 1562 N N . CYS A 1 191 ? -7.815 -1.542 -32.350 1.00 70.19 191 CYS A N 1
ATOM 1563 C CA . CYS A 1 191 ? -6.470 -1.002 -32.604 1.00 70.19 191 CYS A CA 1
ATOM 1564 C C . CYS A 1 191 ? -6.153 0.198 -31.692 1.00 70.19 191 CYS A C 1
ATOM 1566 O O . CYS A 1 191 ? -5.018 0.362 -31.262 1.00 70.19 191 CYS A O 1
ATOM 1568 N N . GLY A 1 192 ? -7.157 0.999 -31.315 1.00 73.81 192 GLY A N 1
ATOM 1569 C CA . GLY A 1 192 ? -6.981 2.106 -30.370 1.00 73.81 192 GLY A CA 1
ATOM 1570 C C . GLY A 1 192 ? -6.586 1.661 -28.956 1.00 73.81 192 GLY A C 1
ATOM 1571 O O . GLY A 1 192 ? -5.776 2.319 -28.304 1.00 73.81 192 GLY A O 1
ATOM 1572 N N . SER A 1 193 ? -7.107 0.525 -28.480 1.00 70.88 193 SER A N 1
ATOM 1573 C CA . SER A 1 193 ? -6.762 -0.026 -27.160 1.00 70.88 193 SER A CA 1
ATOM 1574 C C . SER A 1 193 ? -5.301 -0.488 -27.082 1.00 70.88 193 SER A C 1
ATOM 1576 O O . SER A 1 193 ? -4.662 -0.337 -26.039 1.00 70.88 193 SER A O 1
ATOM 1578 N N . PHE A 1 194 ? -4.747 -0.957 -28.204 1.00 74.62 194 PHE A N 1
ATOM 1579 C CA . PHE A 1 194 ? -3.361 -1.408 -28.321 1.00 74.62 194 PHE A CA 1
ATOM 1580 C C . PHE A 1 194 ? -2.349 -0.277 -28.086 1.00 74.62 194 PHE A C 1
ATOM 1582 O O . PHE A 1 194 ? -1.340 -0.469 -27.410 1.00 74.62 194 PHE A O 1
ATOM 1589 N N . PHE A 1 195 ? -2.644 0.931 -28.569 1.00 77.50 195 PHE A N 1
ATOM 1590 C CA . PHE A 1 195 ? -1.796 2.112 -28.357 1.00 77.50 195 PHE A CA 1
ATOM 1591 C C . PHE A 1 195 ? -2.120 2.853 -27.050 1.00 77.50 195 PHE A C 1
ATOM 1593 O O . PHE A 1 195 ? -1.495 3.859 -26.709 1.00 77.50 195 PHE A O 1
ATOM 1600 N N . LYS A 1 196 ? -3.091 2.365 -26.263 1.00 72.44 196 LYS A N 1
ATOM 1601 C CA . LYS A 1 196 ? -3.454 2.986 -24.989 1.00 72.44 196 LYS A CA 1
ATOM 1602 C C . LYS A 1 196 ? -2.432 2.620 -23.921 1.00 72.44 196 LYS A C 1
ATOM 1604 O O . LYS A 1 196 ? -2.426 1.508 -23.395 1.00 72.44 196 LYS A O 1
ATOM 1609 N N . ILE A 1 197 ? -1.568 3.566 -23.587 1.00 68.38 197 ILE A N 1
ATOM 1610 C CA . ILE A 1 197 ? -0.548 3.398 -22.549 1.00 68.38 197 ILE A CA 1
ATOM 1611 C C . ILE A 1 197 ? -1.202 3.536 -21.160 1.00 68.38 197 ILE A C 1
ATOM 1613 O O . ILE A 1 197 ? -1.970 4.489 -20.959 1.00 68.38 197 ILE A O 1
ATOM 1617 N N . PRO A 1 198 ? -0.889 2.646 -20.196 1.00 68.00 198 PRO A N 1
ATOM 1618 C CA . PRO A 1 198 ? -1.394 2.756 -18.831 1.00 68.00 198 PRO A CA 1
ATOM 1619 C C . PRO A 1 198 ? -1.058 4.120 -18.201 1.00 68.00 198 PRO A C 1
ATOM 1621 O O . PRO A 1 198 ? 0.001 4.712 -18.426 1.00 68.00 198 PRO A O 1
ATOM 1624 N N . ASN A 1 199 ? -2.014 4.663 -17.454 1.00 68.44 199 ASN A N 1
ATOM 1625 C CA . ASN A 1 199 ? -1.893 5.893 -16.677 1.00 68.44 199 ASN A CA 1
ATOM 1626 C C . ASN A 1 199 ? -2.664 5.653 -15.372 1.00 68.44 199 ASN A C 1
ATOM 1628 O O . ASN A 1 199 ? -3.842 5.304 -15.472 1.00 68.44 199 ASN A O 1
ATOM 1632 N N . PRO A 1 200 ? -2.049 5.825 -14.190 1.00 72.75 200 PRO A N 1
ATOM 1633 C CA . PRO A 1 200 ? -0.717 6.391 -13.930 1.00 72.75 200 PRO A CA 1
ATOM 1634 C C . PRO A 1 200 ? 0.470 5.462 -14.250 1.00 72.75 200 PRO A C 1
ATOM 1636 O O . PRO A 1 200 ? 0.303 4.259 -14.437 1.00 72.75 200 PRO A O 1
ATOM 1639 N N . THR A 1 201 ? 1.679 6.032 -14.333 1.00 77.25 201 THR A N 1
ATOM 1640 C CA . THR A 1 201 ? 2.925 5.273 -14.557 1.00 77.25 201 THR A CA 1
ATOM 1641 C C . THR A 1 201 ? 3.616 4.998 -13.234 1.00 77.25 201 THR A C 1
ATOM 1643 O O . THR A 1 201 ? 3.826 5.918 -12.442 1.00 77.25 201 THR A O 1
ATOM 1646 N N . ASN A 1 202 ? 4.016 3.744 -13.022 1.00 83.31 202 ASN A N 1
ATOM 1647 C CA . ASN A 1 202 ? 4.837 3.364 -11.880 1.00 83.31 202 ASN A CA 1
ATOM 1648 C C . ASN A 1 202 ? 6.256 3.945 -12.037 1.00 83.31 202 ASN A C 1
ATOM 1650 O O . ASN A 1 202 ? 6.954 3.685 -13.025 1.00 83.31 202 ASN A O 1
ATOM 1654 N N . VAL A 1 203 ? 6.675 4.735 -11.049 1.00 84.12 203 VAL A N 1
ATOM 1655 C CA . VAL A 1 203 ? 7.973 5.408 -11.004 1.00 84.12 203 VAL A CA 1
ATOM 1656 C C . VAL A 1 203 ? 9.122 4.417 -10.954 1.00 84.12 203 VAL A C 1
ATOM 1658 O O . VAL A 1 203 ? 10.103 4.612 -11.671 1.00 84.12 203 VAL A O 1
ATOM 1661 N N . LEU A 1 204 ? 8.979 3.351 -10.166 1.00 87.62 204 LEU A N 1
ATOM 1662 C CA . LEU A 1 204 ? 9.977 2.295 -10.057 1.00 87.62 204 LEU A CA 1
ATOM 1663 C C . LEU A 1 204 ? 10.209 1.643 -11.417 1.00 87.62 204 LEU A C 1
ATOM 1665 O O . LEU A 1 204 ? 11.351 1.527 -11.854 1.00 87.62 204 LEU A O 1
ATOM 1669 N N . HIS A 1 205 ? 9.130 1.288 -12.124 1.00 88.62 205 HIS A N 1
ATOM 1670 C CA . HIS A 1 205 ? 9.263 0.681 -13.445 1.00 88.62 205 HIS A CA 1
ATOM 1671 C C . HIS A 1 205 ? 10.030 1.619 -14.382 1.00 88.62 205 HIS A C 1
ATOM 1673 O O . HIS A 1 205 ? 11.027 1.214 -14.967 1.00 88.62 205 HIS A O 1
ATOM 1679 N N . TYR A 1 206 ? 9.622 2.891 -14.462 1.00 85.81 206 TYR A N 1
ATOM 1680 C CA . TYR A 1 206 ? 10.314 3.914 -15.254 1.00 85.81 206 TYR A CA 1
ATOM 1681 C C . TYR A 1 206 ? 11.817 4.005 -14.945 1.00 85.81 206 TYR A C 1
ATOM 1683 O O . TYR A 1 206 ? 12.626 4.031 -15.872 1.00 85.81 206 TYR A O 1
ATOM 1691 N N . ARG A 1 207 ? 12.202 4.010 -13.663 1.00 87.12 207 ARG A N 1
ATOM 1692 C CA . ARG A 1 207 ? 13.612 4.043 -13.242 1.00 87.12 207 ARG A CA 1
ATOM 1693 C C . ARG A 1 207 ? 14.379 2.814 -13.706 1.00 87.12 207 ARG A C 1
ATOM 1695 O O . ARG A 1 207 ? 15.473 2.955 -14.240 1.00 87.12 207 ARG A O 1
ATOM 1702 N N . LEU A 1 208 ? 13.794 1.628 -13.563 1.00 90.31 208 LEU A N 1
ATOM 1703 C CA . LEU A 1 208 ? 14.421 0.383 -14.006 1.00 90.31 208 LEU A CA 1
ATOM 1704 C C . LEU A 1 208 ? 14.612 0.356 -15.523 1.00 90.31 208 LEU A C 1
ATOM 1706 O O . LEU A 1 208 ? 15.672 -0.048 -15.988 1.00 90.31 208 LEU A O 1
ATOM 1710 N N . TYR A 1 209 ? 13.651 0.866 -16.299 1.00 88.81 209 TYR A N 1
ATOM 1711 C CA . TYR A 1 209 ? 13.828 1.009 -17.748 1.00 88.81 209 TYR A CA 1
ATOM 1712 C C . TYR A 1 209 ? 14.976 1.939 -18.101 1.00 88.81 209 TYR A C 1
ATOM 1714 O O . TYR A 1 209 ? 15.796 1.608 -18.953 1.00 88.81 209 TYR A O 1
ATOM 1722 N N . ARG A 1 210 ? 15.051 3.096 -17.436 1.00 85.81 210 ARG A N 1
ATOM 1723 C CA . ARG A 1 210 ? 16.146 4.050 -17.631 1.00 85.81 210 ARG A CA 1
ATOM 1724 C C . ARG A 1 210 ? 17.490 3.436 -17.280 1.00 85.81 210 ARG A C 1
ATOM 1726 O O . ARG A 1 210 ? 18.434 3.602 -18.042 1.00 85.81 210 ARG A O 1
ATOM 1733 N N . LEU A 1 211 ? 17.549 2.686 -16.186 1.00 89.19 211 LEU A N 1
ATOM 1734 C CA . LEU A 1 211 ? 18.749 1.983 -15.765 1.00 89.19 211 LEU A CA 1
ATOM 1735 C C . LEU A 1 211 ? 19.189 0.944 -16.805 1.00 89.19 211 LEU A C 1
ATOM 1737 O O . LEU A 1 211 ? 20.350 0.946 -17.200 1.00 89.19 211 LEU A O 1
ATOM 1741 N N . ILE A 1 212 ? 18.271 0.105 -17.296 1.00 91.12 212 ILE A N 1
ATOM 1742 C CA . ILE A 1 212 ? 18.569 -0.892 -18.338 1.00 91.12 212 ILE A CA 1
ATOM 1743 C C . ILE A 1 212 ? 19.064 -0.204 -19.617 1.00 91.12 212 ILE A C 1
ATOM 1745 O O . ILE A 1 212 ? 20.095 -0.593 -20.162 1.00 91.12 212 ILE A O 1
ATOM 1749 N N . ALA A 1 213 ? 18.380 0.853 -20.063 1.00 87.25 213 ALA A N 1
ATOM 1750 C CA . ALA A 1 213 ? 18.778 1.629 -21.235 1.00 87.25 213 ALA A CA 1
ATOM 1751 C C . ALA A 1 213 ? 20.173 2.263 -21.069 1.00 87.25 213 ALA A C 1
ATOM 1753 O O . ALA A 1 213 ? 20.990 2.208 -21.989 1.00 87.25 213 ALA A O 1
ATOM 1754 N N . SER A 1 214 ? 20.477 2.823 -19.893 1.00 85.94 214 SER A N 1
ATOM 1755 C CA . SER A 1 214 ? 21.802 3.371 -19.575 1.00 85.94 214 SER A CA 1
ATOM 1756 C C . SER A 1 214 ? 22.887 2.292 -19.538 1.00 85.94 214 SER A C 1
ATOM 1758 O O . SER A 1 214 ? 23.986 2.525 -20.039 1.00 85.94 214 SER A O 1
ATOM 1760 N N . ILE A 1 215 ? 22.593 1.101 -19.005 1.00 89.81 215 ILE A N 1
ATOM 1761 C CA . ILE A 1 215 ? 23.535 -0.030 -18.994 1.00 89.81 215 ILE A CA 1
ATOM 1762 C C . ILE A 1 215 ? 23.838 -0.484 -20.425 1.00 89.81 215 ILE A C 1
ATOM 1764 O O . ILE A 1 215 ? 25.005 -0.647 -20.773 1.00 89.81 215 ILE A O 1
ATOM 1768 N N . LEU A 1 216 ? 22.821 -0.623 -21.281 1.00 89.00 216 LEU A N 1
ATOM 1769 C CA . LEU A 1 216 ? 23.012 -0.993 -22.688 1.00 89.00 216 LEU A CA 1
ATOM 1770 C C . LEU A 1 216 ? 23.841 0.043 -23.451 1.00 89.00 216 LEU A C 1
ATOM 1772 O O . LEU A 1 216 ? 24.743 -0.334 -24.197 1.00 89.00 216 LEU A O 1
ATOM 1776 N N . ASN A 1 217 ? 23.588 1.335 -23.225 1.00 84.94 217 ASN A N 1
ATOM 1777 C CA . ASN A 1 217 ? 24.403 2.404 -23.805 1.00 84.94 217 ASN A CA 1
ATOM 1778 C C . ASN A 1 217 ? 25.850 2.363 -23.298 1.00 84.94 217 ASN A C 1
ATOM 1780 O O . ASN A 1 217 ? 26.776 2.514 -24.089 1.00 84.94 217 ASN A O 1
ATOM 1784 N N . THR A 1 218 ? 26.057 2.105 -22.005 1.00 86.88 218 THR A N 1
ATOM 1785 C CA . THR A 1 218 ? 27.401 1.979 -21.419 1.00 86.88 218 THR A CA 1
ATOM 1786 C C . THR A 1 218 ? 28.167 0.813 -22.038 1.00 86.88 218 THR A C 1
ATOM 1788 O O . THR A 1 218 ? 29.319 0.980 -22.435 1.00 86.88 218 THR A O 1
ATOM 1791 N N . ILE A 1 219 ? 27.524 -0.352 -22.180 1.00 89.19 219 ILE A N 1
ATOM 1792 C CA . ILE A 1 219 ? 28.122 -1.524 -22.834 1.00 89.19 219 ILE A CA 1
ATOM 1793 C C . ILE A 1 219 ? 28.476 -1.191 -24.285 1.00 89.19 219 ILE A C 1
ATOM 1795 O O . ILE A 1 219 ? 29.591 -1.477 -24.715 1.00 89.19 219 ILE A O 1
ATOM 1799 N N . ALA A 1 220 ? 27.569 -0.549 -25.026 1.00 86.38 220 ALA A N 1
ATOM 1800 C CA . ALA A 1 220 ? 27.821 -0.164 -26.410 1.00 86.38 220 ALA A CA 1
ATOM 1801 C C . ALA A 1 220 ? 29.021 0.784 -26.543 1.00 86.38 220 ALA A C 1
ATOM 1803 O O . ALA A 1 220 ? 29.876 0.564 -27.399 1.00 86.38 220 ALA A O 1
ATOM 1804 N N . LEU A 1 221 ? 29.116 1.793 -25.671 1.00 84.81 221 LEU A N 1
ATOM 1805 C CA . LEU A 1 221 ? 30.231 2.740 -25.652 1.00 84.81 221 LEU A CA 1
ATOM 1806 C C . LEU A 1 221 ? 31.558 2.073 -25.308 1.00 84.81 221 LEU A C 1
ATOM 1808 O O . LEU A 1 221 ? 32.565 2.349 -25.956 1.00 84.81 221 LEU A O 1
ATOM 1812 N N . PHE A 1 222 ? 31.560 1.183 -24.317 1.00 87.69 222 PHE A N 1
ATOM 1813 C CA . PHE A 1 222 ? 32.760 0.456 -23.924 1.00 87.69 222 PHE A CA 1
ATOM 1814 C C . PHE A 1 222 ? 33.239 -0.464 -25.053 1.00 87.69 222 PHE A C 1
ATOM 1816 O O . PHE A 1 222 ? 34.406 -0.438 -25.434 1.00 87.69 222 PHE A O 1
ATOM 1823 N N . VAL A 1 223 ? 32.329 -1.236 -25.649 1.00 87.38 223 VAL A N 1
ATOM 1824 C CA . VAL A 1 223 ? 32.650 -2.111 -26.782 1.00 87.38 223 VAL A CA 1
ATOM 1825 C C . VAL A 1 223 ? 33.202 -1.299 -27.955 1.00 87.38 223 VAL A C 1
ATOM 1827 O O . VAL A 1 223 ? 34.235 -1.674 -28.507 1.00 87.38 223 VAL A O 1
ATOM 1830 N N . TYR A 1 224 ? 32.569 -0.169 -28.283 1.00 81.44 224 TYR A N 1
ATOM 1831 C CA . TYR A 1 224 ? 33.008 0.705 -29.369 1.00 81.44 224 TYR A CA 1
ATOM 1832 C C . TYR A 1 224 ? 34.397 1.314 -29.116 1.00 81.44 224 TYR A C 1
ATOM 1834 O O . TYR A 1 224 ? 35.248 1.293 -30.003 1.00 81.44 224 TYR A O 1
ATOM 1842 N N . GLY A 1 225 ? 34.660 1.788 -27.893 1.00 82.62 225 GLY A N 1
ATOM 1843 C CA . GLY A 1 225 ? 35.934 2.414 -27.534 1.00 82.62 225 GLY A CA 1
ATOM 1844 C C . GLY A 1 225 ? 37.129 1.455 -27.520 1.00 82.62 225 GLY A C 1
ATOM 1845 O O . GLY A 1 225 ? 38.231 1.856 -27.880 1.00 82.62 225 GLY A O 1
ATOM 1846 N N . PHE A 1 226 ? 36.928 0.191 -27.131 1.00 85.00 226 PHE A N 1
ATOM 1847 C CA . PHE A 1 226 ? 38.024 -0.783 -27.016 1.00 85.00 226 PHE A CA 1
ATOM 1848 C C . PHE A 1 226 ? 38.212 -1.669 -28.250 1.00 85.00 226 PHE A C 1
ATOM 1850 O O . PHE A 1 226 ? 39.328 -2.104 -28.518 1.00 85.00 226 PHE A O 1
ATOM 1857 N N . HIS A 1 227 ? 37.139 -1.964 -28.985 1.00 82.38 227 HIS A N 1
ATOM 1858 C CA . HIS A 1 227 ? 37.157 -2.961 -30.063 1.00 82.38 227 HIS A CA 1
ATOM 1859 C C . HIS A 1 227 ? 36.717 -2.381 -31.415 1.00 82.38 227 HIS A C 1
ATOM 1861 O O . HIS A 1 227 ? 36.548 -3.130 -32.378 1.00 82.38 227 HIS A O 1
ATOM 1867 N N . GLY A 1 228 ? 36.528 -1.060 -31.502 1.00 74.56 228 GLY A N 1
ATOM 1868 C CA . GLY A 1 228 ? 35.989 -0.406 -32.689 1.00 74.56 228 GLY A CA 1
ATOM 1869 C C . GLY A 1 228 ? 34.524 -0.793 -32.945 1.00 74.56 228 GLY A C 1
ATOM 1870 O O . GLY A 1 228 ? 33.822 -1.210 -32.021 1.00 74.56 228 GLY A O 1
ATOM 1871 N N . PRO A 1 229 ? 34.020 -0.668 -34.187 1.00 70.38 229 PRO A N 1
ATOM 1872 C CA . PRO A 1 229 ? 32.635 -0.980 -34.551 1.00 70.38 229 PRO A CA 1
ATOM 1873 C C . PRO A 1 229 ? 32.338 -2.493 -34.493 1.00 70.38 229 PRO A C 1
ATOM 1875 O O . PRO A 1 229 ? 32.125 -3.146 -35.511 1.00 70.38 229 PRO A O 1
ATOM 1878 N N . ALA A 1 230 ? 32.309 -3.068 -33.292 1.00 76.31 230 ALA A N 1
ATOM 1879 C CA . ALA A 1 230 ? 31.978 -4.466 -33.067 1.00 76.31 230 ALA A CA 1
ATOM 1880 C C . ALA A 1 230 ? 30.457 -4.688 -33.072 1.00 76.31 230 ALA A C 1
ATOM 1882 O O . ALA A 1 230 ? 29.679 -3.889 -32.540 1.00 76.31 230 ALA A O 1
ATOM 1883 N N . HIS A 1 231 ? 30.027 -5.828 -33.620 1.00 80.88 231 HIS A N 1
ATOM 1884 C CA . HIS A 1 231 ? 28.613 -6.201 -33.767 1.00 80.88 231 HIS A CA 1
ATOM 1885 C C . HIS A 1 231 ? 27.811 -6.149 -32.454 1.00 80.88 231 HIS A C 1
ATOM 1887 O O . HIS A 1 231 ? 26.620 -5.844 -32.474 1.00 80.88 231 HIS A O 1
ATOM 1893 N N . ILE A 1 232 ? 28.460 -6.393 -31.310 1.00 85.25 232 ILE A N 1
ATOM 1894 C CA . ILE A 1 232 ? 27.826 -6.364 -29.983 1.00 85.25 232 ILE A CA 1
ATOM 1895 C C . ILE A 1 232 ? 27.369 -4.945 -29.613 1.00 85.25 232 ILE A C 1
ATOM 1897 O O . ILE A 1 232 ? 26.259 -4.774 -29.113 1.00 85.25 232 ILE A O 1
ATOM 1901 N N . GLY A 1 233 ? 28.178 -3.919 -29.900 1.00 83.19 233 GLY A N 1
ATOM 1902 C CA . GLY A 1 233 ? 27.815 -2.530 -29.606 1.00 83.19 233 GLY A CA 1
ATOM 1903 C C . GLY A 1 233 ? 26.597 -2.080 -30.412 1.00 83.19 233 GLY A C 1
ATOM 1904 O O . GLY A 1 233 ? 25.655 -1.514 -29.855 1.00 83.19 233 GLY A O 1
ATOM 1905 N N . TYR A 1 234 ? 26.560 -2.428 -31.703 1.00 83.31 234 TYR A N 1
ATOM 1906 C CA . TYR A 1 234 ? 25.397 -2.177 -32.558 1.00 83.31 234 TYR A CA 1
ATOM 1907 C C . TYR A 1 234 ? 24.149 -2.917 -32.086 1.00 83.31 234 TYR A C 1
ATOM 1909 O O . TYR A 1 234 ? 23.070 -2.329 -32.072 1.00 83.31 234 TYR A O 1
ATOM 1917 N N . LEU A 1 235 ? 24.284 -4.176 -31.660 1.00 87.19 235 LEU A N 1
ATOM 1918 C CA . LEU A 1 235 ? 23.166 -4.940 -31.117 1.00 87.19 235 LEU A CA 1
ATOM 1919 C C . LEU A 1 235 ? 22.587 -4.268 -29.863 1.00 87.19 235 LEU A C 1
ATOM 1921 O O . LEU A 1 235 ? 21.373 -4.103 -29.774 1.00 87.19 235 LEU A O 1
ATOM 1925 N N . CYS A 1 236 ? 23.432 -3.830 -28.924 1.00 87.06 236 CYS A N 1
ATOM 1926 C CA . CYS A 1 236 ? 22.989 -3.124 -27.719 1.00 87.06 236 CYS A CA 1
ATOM 1927 C C . CYS A 1 236 ? 22.241 -1.827 -28.049 1.00 87.06 236 CYS A C 1
ATOM 1929 O O . CYS A 1 236 ? 21.176 -1.575 -27.483 1.00 87.06 236 CYS A O 1
ATOM 1931 N N . LEU A 1 237 ? 22.760 -1.029 -28.986 1.00 83.44 237 LEU A N 1
ATOM 1932 C CA . LEU A 1 237 ? 22.102 0.205 -29.412 1.00 83.44 237 LEU A CA 1
ATOM 1933 C C . LEU A 1 237 ? 20.775 -0.070 -30.131 1.00 83.44 237 LEU A C 1
ATOM 1935 O O . LEU A 1 237 ? 19.778 0.593 -29.849 1.00 83.44 237 LEU A O 1
ATOM 1939 N N . PHE A 1 238 ? 20.736 -1.066 -31.020 1.00 86.88 238 PHE A N 1
ATOM 1940 C CA . PHE A 1 238 ? 19.523 -1.441 -31.745 1.00 86.88 238 PHE A CA 1
ATOM 1941 C C . PHE A 1 238 ? 18.435 -1.957 -30.800 1.00 86.88 238 PHE A C 1
ATOM 1943 O O . PHE A 1 238 ? 17.283 -1.537 -30.903 1.00 86.88 238 PHE A O 1
ATOM 1950 N N . LEU A 1 239 ? 18.800 -2.810 -29.836 1.00 89.12 239 LEU A N 1
ATOM 1951 C CA . LEU A 1 239 ? 17.885 -3.273 -28.794 1.00 89.12 239 LEU A CA 1
ATOM 1952 C C . LEU A 1 239 ? 17.354 -2.099 -27.965 1.00 89.12 239 LEU A C 1
ATOM 1954 O O . LEU A 1 239 ? 16.153 -2.039 -27.706 1.00 89.12 239 LEU A O 1
ATOM 1958 N N . ASN A 1 240 ? 18.215 -1.145 -27.596 1.00 87.44 240 ASN A N 1
ATOM 1959 C CA . ASN A 1 240 ? 17.805 0.029 -26.828 1.00 87.44 240 ASN A CA 1
ATOM 1960 C C . ASN A 1 240 ? 16.831 0.922 -27.618 1.00 87.44 240 ASN A C 1
ATOM 1962 O O . ASN A 1 240 ? 15.760 1.269 -27.120 1.00 87.44 240 ASN A O 1
ATOM 1966 N N . LEU A 1 241 ? 17.150 1.242 -28.877 1.00 88.12 241 LEU A N 1
ATOM 1967 C CA . LEU A 1 241 ? 16.269 2.029 -29.744 1.00 88.12 241 LEU A CA 1
ATOM 1968 C C . LEU A 1 241 ? 14.935 1.319 -29.995 1.00 88.12 241 LEU A C 1
ATOM 1970 O O . LEU A 1 241 ? 13.882 1.943 -29.870 1.00 88.12 241 LEU A O 1
ATOM 1974 N N . GLY A 1 242 ? 14.970 0.024 -30.318 1.00 88.38 242 GLY A N 1
ATOM 1975 C CA . GLY A 1 242 ? 13.77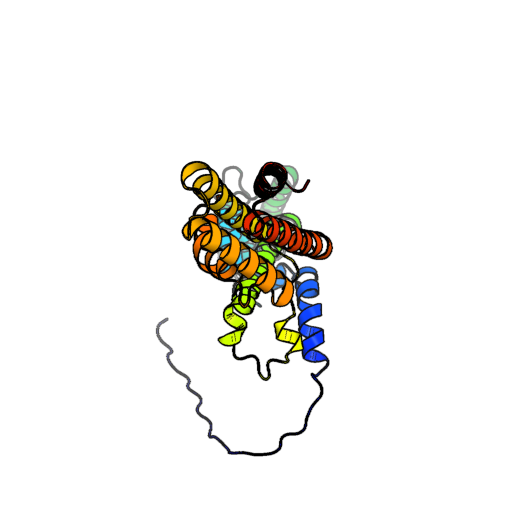6 -0.786 -30.538 1.00 88.38 242 GLY A CA 1
ATOM 1976 C C . GLY A 1 242 ? 12.871 -0.809 -29.308 1.00 88.38 242 GLY A C 1
ATOM 1977 O O . GLY A 1 242 ? 11.679 -0.529 -29.424 1.00 88.38 242 GLY A O 1
ATOM 1978 N N . GLY A 1 243 ? 13.439 -1.043 -28.121 1.00 87.06 243 GLY A N 1
ATOM 1979 C CA . GLY A 1 243 ? 12.702 -1.001 -26.855 1.00 87.06 243 GLY A CA 1
ATOM 1980 C C . GLY A 1 243 ? 12.062 0.363 -26.590 1.00 87.06 243 GLY A C 1
ATOM 1981 O O . GLY A 1 243 ? 10.866 0.435 -26.311 1.00 87.06 243 GLY A O 1
ATOM 1982 N N . LEU A 1 244 ? 12.814 1.459 -26.756 1.00 84.88 244 LEU A N 1
ATOM 1983 C CA . LEU A 1 244 ? 12.304 2.823 -26.562 1.00 84.88 244 LEU A CA 1
ATOM 1984 C C . LEU A 1 244 ? 11.184 3.187 -27.551 1.00 84.88 244 LEU A C 1
ATOM 1986 O O . LEU A 1 244 ? 10.189 3.789 -27.145 1.00 84.88 244 LEU A O 1
ATOM 1990 N N . LEU A 1 245 ? 11.312 2.811 -28.828 1.00 85.50 245 LEU A N 1
ATOM 1991 C CA . LEU A 1 245 ? 10.293 3.067 -29.852 1.00 85.50 245 LEU A CA 1
ATOM 1992 C C . LEU A 1 245 ? 9.023 2.249 -29.613 1.00 85.50 245 LEU A C 1
ATOM 1994 O O . LEU A 1 245 ? 7.925 2.808 -29.617 1.00 85.50 245 LEU A O 1
ATOM 1998 N N . LEU A 1 246 ? 9.161 0.944 -29.361 1.00 86.00 246 LEU A N 1
ATOM 1999 C CA . LEU A 1 246 ? 8.024 0.078 -29.043 1.00 86.00 246 LEU A CA 1
ATOM 2000 C C . LEU A 1 246 ? 7.304 0.595 -27.798 1.00 86.00 246 LEU A C 1
ATOM 2002 O O . LEU A 1 246 ? 6.082 0.727 -27.792 1.00 86.00 246 LEU A O 1
ATOM 2006 N N . ARG A 1 247 ? 8.051 1.004 -26.775 1.00 82.31 247 ARG A N 1
ATOM 2007 C CA . ARG A 1 247 ? 7.480 1.598 -25.571 1.00 82.31 247 ARG A CA 1
ATOM 2008 C C . ARG A 1 247 ? 6.733 2.904 -25.840 1.00 82.31 247 ARG A C 1
ATOM 2010 O O . ARG A 1 247 ? 5.627 3.081 -25.332 1.00 82.31 247 ARG A O 1
ATOM 2017 N N . ALA A 1 248 ? 7.297 3.800 -26.648 1.00 80.31 248 ALA A N 1
ATOM 2018 C CA . ALA A 1 248 ? 6.659 5.068 -26.995 1.00 80.31 248 ALA A CA 1
ATOM 2019 C C . ALA A 1 248 ? 5.354 4.872 -27.788 1.00 80.31 248 ALA A C 1
ATOM 2021 O O . ALA A 1 248 ? 4.399 5.623 -27.594 1.00 80.31 248 ALA A O 1
ATOM 2022 N N . ILE A 1 249 ? 5.305 3.855 -28.654 1.00 81.81 249 ILE A N 1
ATOM 2023 C CA . ILE A 1 249 ? 4.164 3.580 -29.534 1.00 81.81 249 ILE A CA 1
ATOM 2024 C C . ILE A 1 249 ? 3.084 2.771 -28.805 1.00 81.81 249 ILE A C 1
ATOM 2026 O O . ILE A 1 249 ? 1.934 3.195 -28.726 1.00 81.81 249 ILE A O 1
ATOM 2030 N N . CYS A 1 250 ? 3.434 1.602 -28.267 1.00 80.25 250 CYS A N 1
ATOM 2031 C CA . CYS A 1 250 ? 2.475 0.633 -27.724 1.00 80.25 250 CYS A CA 1
ATOM 2032 C C . CYS A 1 250 ? 2.554 0.441 -26.200 1.00 80.25 250 CYS A C 1
ATOM 2034 O O . CYS A 1 250 ? 1.830 -0.388 -25.634 1.00 80.25 250 CYS A O 1
ATOM 2036 N N . GLY A 1 251 ? 3.380 1.227 -25.505 1.00 81.25 251 GLY A N 1
ATOM 2037 C CA . GLY A 1 251 ? 3.587 1.087 -24.066 1.00 81.25 251 GLY A CA 1
ATOM 2038 C C . GLY A 1 251 ? 4.296 -0.230 -23.725 1.00 81.25 251 GLY A C 1
ATOM 2039 O O . GLY A 1 251 ? 5.170 -0.667 -24.469 1.00 81.25 251 GLY A O 1
ATOM 2040 N N . PRO A 1 252 ? 3.928 -0.909 -22.625 1.00 77.38 252 PRO A N 1
ATOM 2041 C CA . PRO A 1 252 ? 4.632 -2.114 -22.184 1.00 77.38 252 PRO A CA 1
ATOM 2042 C C . PRO A 1 252 ? 4.340 -3.376 -23.019 1.00 77.38 252 PRO A C 1
ATOM 2044 O O . PRO A 1 252 ? 4.921 -4.418 -22.745 1.00 77.38 252 PRO A O 1
ATOM 2047 N N . ARG A 1 253 ? 3.435 -3.313 -24.007 1.00 77.44 253 ARG A N 1
ATOM 2048 C CA . ARG A 1 253 ? 2.900 -4.483 -24.737 1.00 77.44 253 ARG A CA 1
ATOM 2049 C C . ARG A 1 253 ? 3.926 -5.243 -25.572 1.00 77.44 253 ARG A C 1
ATOM 2051 O O . ARG A 1 253 ? 3.854 -6.463 -25.635 1.00 77.44 253 ARG A O 1
ATOM 2058 N N . LEU A 1 254 ? 4.831 -4.531 -26.244 1.00 81.00 254 LEU A N 1
ATOM 2059 C CA . LEU A 1 254 ? 5.833 -5.130 -27.140 1.00 81.00 254 LEU A CA 1
ATOM 2060 C C . LEU A 1 254 ? 7.275 -4.833 -26.722 1.00 81.00 254 LEU A C 1
ATOM 2062 O O . LEU A 1 254 ? 8.204 -5.268 -27.390 1.00 81.00 254 LEU A O 1
ATOM 2066 N N . ASP A 1 255 ? 7.478 -4.081 -25.644 1.00 84.69 255 ASP A N 1
ATOM 2067 C CA . ASP A 1 255 ? 8.815 -3.733 -25.176 1.00 84.69 255 ASP A CA 1
ATOM 2068 C C . ASP A 1 255 ? 9.405 -4.914 -24.373 1.00 84.69 255 ASP A C 1
ATOM 2070 O O . ASP A 1 255 ? 8.907 -5.210 -23.284 1.00 84.69 255 ASP A O 1
ATOM 2074 N N . PRO A 1 256 ? 10.458 -5.602 -24.856 1.00 84.81 256 PRO A N 1
ATOM 2075 C CA . PRO A 1 256 ? 11.041 -6.749 -24.155 1.00 84.81 256 PRO A CA 1
ATOM 2076 C C . PRO A 1 256 ? 11.605 -6.361 -22.784 1.00 84.81 256 PRO A C 1
ATOM 2078 O O . PRO A 1 256 ? 11.554 -7.156 -21.843 1.00 84.81 256 PRO A O 1
ATOM 2081 N N . PHE A 1 257 ? 12.074 -5.118 -22.625 1.00 89.56 257 PHE A N 1
ATOM 2082 C CA . PHE A 1 257 ? 12.494 -4.630 -21.317 1.00 89.56 257 PHE A CA 1
ATOM 2083 C C . PHE A 1 257 ? 11.300 -4.507 -20.384 1.00 89.56 257 PHE A C 1
ATOM 2085 O O . PHE A 1 257 ? 11.443 -4.781 -19.193 1.00 89.56 257 PHE A O 1
ATOM 2092 N N . SER A 1 258 ? 10.114 -4.166 -20.908 1.00 87.12 258 SER A N 1
ATOM 2093 C CA . SER A 1 258 ? 8.874 -4.135 -20.127 1.00 87.12 258 SER A CA 1
ATOM 2094 C C . SER A 1 258 ? 8.525 -5.462 -19.503 1.00 87.12 258 SER A C 1
ATOM 2096 O O . SER A 1 258 ? 8.152 -5.499 -18.331 1.00 87.12 258 SER A O 1
ATOM 2098 N N . PHE A 1 259 ? 8.753 -6.554 -20.220 1.00 87.69 259 PHE A N 1
ATOM 2099 C CA . PHE A 1 259 ? 8.582 -7.878 -19.646 1.00 87.69 259 PHE A CA 1
ATOM 2100 C C . PHE A 1 259 ? 9.600 -8.164 -18.540 1.00 87.69 259 PHE A C 1
ATOM 2102 O O . PHE A 1 259 ? 9.213 -8.584 -17.449 1.00 87.69 259 PHE A O 1
ATOM 2109 N N . LEU A 1 260 ? 10.882 -7.872 -18.780 1.00 90.75 260 LEU A N 1
ATOM 2110 C CA . LEU A 1 260 ? 11.932 -8.048 -17.776 1.00 90.75 260 LEU A CA 1
ATOM 2111 C C . LEU A 1 260 ? 11.627 -7.256 -16.493 1.00 90.75 260 LEU A C 1
ATOM 2113 O O . LEU A 1 260 ? 11.712 -7.790 -15.391 1.00 90.75 260 LEU A O 1
ATOM 2117 N N . VAL A 1 261 ? 11.221 -5.994 -16.617 1.00 91.31 261 VAL A N 1
ATOM 2118 C CA . VAL A 1 261 ? 10.922 -5.149 -15.457 1.00 91.31 261 VAL A CA 1
ATOM 2119 C C . VAL A 1 261 ? 9.655 -5.604 -14.733 1.00 91.31 261 VAL A C 1
ATOM 2121 O O . VAL A 1 261 ? 9.683 -5.728 -13.514 1.00 91.31 261 VAL A O 1
ATOM 2124 N N . LEU A 1 262 ? 8.557 -5.863 -15.451 1.00 88.31 262 LEU A N 1
ATOM 2125 C CA . LEU A 1 262 ? 7.254 -6.163 -14.840 1.00 88.31 262 LEU A CA 1
ATOM 2126 C C . LEU A 1 262 ? 7.153 -7.568 -14.243 1.00 88.31 262 LEU A C 1
ATOM 2128 O O . LEU A 1 262 ? 6.424 -7.755 -13.267 1.00 88.31 262 LEU A O 1
ATOM 2132 N N . PHE A 1 263 ? 7.823 -8.551 -14.849 1.00 89.06 263 PHE A N 1
ATOM 2133 C CA . PHE A 1 263 ? 7.681 -9.961 -14.476 1.00 89.06 263 PHE A CA 1
ATOM 2134 C C . PHE A 1 263 ? 8.906 -10.540 -13.778 1.00 89.06 263 PHE A C 1
ATOM 2136 O O . PHE A 1 263 ? 8.770 -11.563 -13.115 1.00 89.06 263 PHE A O 1
ATOM 2143 N N . VAL A 1 264 ? 10.078 -9.906 -13.894 1.00 91.25 264 VAL A N 1
ATOM 2144 C CA . VAL A 1 264 ? 11.300 -10.378 -13.230 1.00 91.25 264 VAL A CA 1
ATOM 2145 C C . VAL A 1 264 ? 11.729 -9.393 -12.150 1.00 91.25 264 VAL A C 1
ATOM 2147 O O . VAL A 1 264 ? 11.695 -9.733 -10.973 1.00 91.25 264 VAL A O 1
ATOM 2150 N N . LEU A 1 265 ? 12.087 -8.158 -12.511 1.00 91.56 265 LEU A N 1
ATOM 2151 C CA . LEU A 1 265 ? 12.729 -7.234 -11.567 1.00 91.56 265 LEU A CA 1
ATOM 2152 C C . LEU A 1 265 ? 11.777 -6.683 -10.498 1.00 91.56 265 LEU A C 1
ATOM 2154 O O . LEU A 1 265 ? 12.161 -6.630 -9.333 1.00 91.56 265 LEU A O 1
ATOM 2158 N N . GLU A 1 266 ? 10.554 -6.280 -10.854 1.00 89.56 266 GLU A N 1
ATOM 2159 C CA . GLU A 1 266 ? 9.602 -5.736 -9.874 1.00 89.56 266 GLU A CA 1
ATOM 2160 C C . GLU A 1 266 ? 9.235 -6.746 -8.776 1.00 89.56 266 GLU A C 1
ATOM 2162 O O . GLU A 1 266 ? 9.328 -6.364 -7.606 1.00 89.56 266 GLU A O 1
ATOM 2167 N N . PRO A 1 267 ? 8.921 -8.024 -9.079 1.00 86.62 267 PRO A N 1
ATOM 2168 C CA . PRO A 1 267 ? 8.691 -9.025 -8.042 1.00 86.62 267 PRO A CA 1
ATOM 2169 C C . PRO A 1 267 ? 9.867 -9.171 -7.072 1.00 86.62 267 PRO A C 1
ATOM 2171 O O . PRO A 1 267 ? 9.646 -9.229 -5.864 1.00 86.62 267 PRO A O 1
ATOM 2174 N N . PHE A 1 268 ? 11.109 -9.172 -7.574 1.00 88.25 268 PHE A N 1
ATOM 2175 C CA . PHE A 1 268 ? 12.301 -9.240 -6.723 1.00 88.25 268 PHE A CA 1
ATOM 2176 C C . PHE A 1 268 ? 12.452 -7.995 -5.846 1.00 88.25 268 PHE A C 1
ATOM 2178 O O . PHE A 1 268 ? 12.649 -8.111 -4.638 1.00 88.25 268 PHE A O 1
ATOM 2185 N N . ILE A 1 269 ? 12.313 -6.800 -6.422 1.00 87.88 269 ILE A N 1
ATOM 2186 C CA . ILE A 1 269 ? 12.447 -5.537 -5.682 1.00 87.88 269 ILE A CA 1
ATOM 2187 C C . ILE A 1 269 ? 11.392 -5.430 -4.583 1.00 87.88 269 ILE A C 1
ATOM 2189 O O . ILE A 1 269 ? 11.708 -5.010 -3.471 1.00 87.88 269 ILE A O 1
ATOM 2193 N N . ARG A 1 270 ? 10.158 -5.851 -4.879 1.00 81.19 270 ARG A N 1
ATOM 2194 C CA . ARG A 1 270 ? 9.055 -5.859 -3.921 1.00 81.19 270 ARG A CA 1
ATOM 2195 C C . ARG A 1 270 ? 9.244 -6.913 -2.835 1.00 81.19 270 ARG A C 1
ATOM 2197 O O . ARG A 1 270 ? 8.959 -6.629 -1.678 1.00 81.19 270 ARG A O 1
ATOM 2204 N N . HIS A 1 271 ? 9.745 -8.098 -3.185 1.00 82.62 271 HIS A N 1
ATOM 2205 C CA . HIS A 1 271 ? 10.042 -9.153 -2.215 1.00 82.62 271 HIS A CA 1
ATOM 2206 C C . HIS A 1 271 ? 11.080 -8.704 -1.178 1.00 82.62 271 HIS A C 1
ATOM 2208 O O . HIS A 1 271 ? 10.911 -8.960 0.010 1.00 82.62 271 HIS A O 1
ATOM 2214 N N . PHE A 1 272 ? 12.114 -7.983 -1.615 1.00 83.94 272 PHE A N 1
ATOM 2215 C CA . PHE A 1 272 ? 13.167 -7.468 -0.735 1.00 83.94 272 PHE A CA 1
ATOM 2216 C C . PHE A 1 272 ? 12.894 -6.063 -0.178 1.00 83.94 272 PHE A C 1
ATOM 2218 O O . PHE A 1 272 ? 13.740 -5.520 0.527 1.00 83.94 272 PHE A O 1
ATOM 2225 N N . ASN A 1 273 ? 11.741 -5.467 -0.498 1.00 79.19 273 ASN A N 1
ATOM 2226 C CA . ASN A 1 273 ? 11.371 -4.102 -0.120 1.00 79.19 273 ASN A CA 1
ATOM 2227 C C . ASN A 1 273 ? 12.476 -3.058 -0.411 1.00 79.19 273 ASN A C 1
ATOM 2229 O O . ASN A 1 273 ? 12.719 -2.154 0.385 1.00 79.19 273 ASN A O 1
ATOM 2233 N N . ILE A 1 274 ? 13.183 -3.205 -1.542 1.00 83.94 274 ILE A N 1
ATOM 2234 C CA . ILE A 1 274 ? 14.361 -2.377 -1.878 1.00 83.94 274 ILE A CA 1
ATOM 2235 C C . ILE A 1 274 ? 13.949 -0.948 -2.256 1.00 83.94 274 ILE A C 1
ATOM 2237 O O . ILE A 1 274 ? 14.707 -0.005 -2.042 1.00 83.94 274 ILE A O 1
ATOM 2241 N N . ALA A 1 275 ? 12.767 -0.781 -2.853 1.00 83.50 275 ALA A N 1
ATOM 2242 C CA . ALA A 1 275 ? 12.290 0.512 -3.325 1.00 83.50 275 ALA A CA 1
ATOM 2243 C C . ALA A 1 275 ? 10.765 0.621 -3.240 1.00 83.50 275 ALA A C 1
ATOM 2245 O O . ALA A 1 275 ? 10.040 -0.327 -3.548 1.00 83.50 275 ALA A O 1
ATOM 2246 N N . GLU A 1 276 ? 10.286 1.812 -2.887 1.00 77.19 276 GLU A N 1
ATOM 2247 C CA . GLU A 1 276 ? 8.860 2.114 -2.800 1.00 77.19 276 GLU A CA 1
ATOM 2248 C C . GLU A 1 276 ? 8.235 2.311 -4.193 1.00 77.19 276 GLU A C 1
ATOM 2250 O O . GLU A 1 276 ? 8.777 2.995 -5.070 1.00 77.19 276 GLU A O 1
ATOM 2255 N N . THR A 1 277 ? 7.057 1.724 -4.412 1.00 79.88 277 THR A N 1
ATOM 2256 C CA . THR A 1 277 ? 6.289 1.912 -5.647 1.00 79.88 277 THR A CA 1
ATOM 2257 C C . THR A 1 277 ? 5.444 3.178 -5.566 1.00 79.88 277 THR A C 1
ATOM 2259 O O . THR A 1 277 ? 4.401 3.196 -4.919 1.00 79.88 277 THR A O 1
ATOM 2262 N N . LYS A 1 278 ? 5.850 4.222 -6.290 1.00 80.31 278 LYS A N 1
ATOM 2263 C CA . LYS A 1 278 ? 5.069 5.456 -6.465 1.00 80.31 278 LYS A CA 1
ATOM 2264 C C . LYS A 1 278 ? 4.429 5.488 -7.850 1.00 80.31 278 LYS A C 1
ATOM 2266 O O . LYS A 1 278 ? 5.031 5.029 -8.819 1.00 80.31 278 LYS A O 1
ATOM 2271 N N . PHE A 1 279 ? 3.243 6.076 -7.974 1.00 77.25 279 PHE A N 1
ATOM 2272 C CA . PHE A 1 279 ? 2.583 6.307 -9.262 1.00 77.25 279 PHE A CA 1
ATOM 2273 C C . PHE A 1 279 ? 2.435 7.802 -9.523 1.00 77.25 279 PHE A C 1
ATOM 2275 O O . PHE A 1 279 ? 2.046 8.561 -8.639 1.00 77.25 279 PHE A O 1
ATOM 2282 N N . VAL A 1 280 ? 2.767 8.231 -10.741 1.00 77.12 280 VAL A N 1
ATOM 2283 C CA . VAL A 1 280 ? 2.719 9.642 -11.151 1.00 77.12 280 VAL A CA 1
ATOM 2284 C C . VAL A 1 280 ? 1.978 9.769 -12.482 1.00 77.12 280 VAL A C 1
ATOM 2286 O O . VAL A 1 280 ? 2.009 8.865 -13.324 1.00 77.12 280 VAL A O 1
ATOM 2289 N N . SER A 1 281 ? 1.292 10.900 -12.667 1.00 76.75 281 SER A N 1
ATOM 2290 C CA . SER A 1 281 ? 0.598 11.233 -13.914 1.00 76.75 281 SER A CA 1
ATOM 2291 C C . SER A 1 281 ? 1.560 11.238 -15.105 1.00 76.75 281 SER A C 1
ATOM 2293 O O . SER A 1 281 ? 2.658 11.788 -15.054 1.00 76.75 281 SER A O 1
ATOM 2295 N N . ASN A 1 282 ? 1.132 10.616 -16.201 1.00 69.44 282 ASN A N 1
ATOM 2296 C CA . ASN A 1 282 ? 2.024 10.177 -17.273 1.00 69.44 282 ASN A CA 1
ATOM 2297 C C . ASN A 1 282 ? 2.473 11.291 -18.255 1.00 69.44 282 ASN A C 1
ATOM 2299 O O . ASN A 1 282 ? 3.308 11.044 -19.122 1.00 69.44 282 ASN A O 1
ATOM 2303 N N . LYS A 1 283 ? 1.937 12.521 -18.171 1.00 72.31 283 LYS A N 1
ATOM 2304 C CA . LYS A 1 283 ? 2.123 13.535 -19.237 1.00 72.31 283 LYS A CA 1
ATOM 2305 C C . LYS A 1 283 ? 3.588 13.949 -19.460 1.00 72.31 283 LYS A C 1
ATOM 2307 O O . LYS A 1 283 ? 4.044 13.920 -20.598 1.00 72.31 283 LYS A O 1
ATOM 2312 N N . SER A 1 284 ? 4.333 14.297 -18.409 1.00 73.31 284 SER A N 1
ATOM 2313 C CA . SER A 1 284 ? 5.733 14.746 -18.533 1.00 73.31 284 SER A CA 1
ATOM 2314 C C . SER A 1 284 ? 6.698 13.603 -18.861 1.00 73.31 284 SER A C 1
ATOM 2316 O O . SER A 1 284 ? 7.634 13.767 -19.642 1.00 73.31 284 SER A O 1
ATOM 2318 N N . ARG A 1 285 ? 6.447 12.411 -18.311 1.00 73.31 285 ARG A N 1
ATOM 2319 C CA . ARG A 1 285 ? 7.333 11.250 -18.470 1.00 73.31 285 ARG A CA 1
ATOM 2320 C C . ARG A 1 285 ? 7.324 10.682 -19.885 1.00 73.31 285 ARG A C 1
ATOM 2322 O O . ARG A 1 285 ? 8.387 10.324 -20.381 1.00 73.31 285 ARG A O 1
ATOM 2329 N N . ARG A 1 286 ? 6.171 10.686 -20.565 1.00 70.62 286 ARG A N 1
ATOM 2330 C CA . ARG A 1 286 ? 6.077 10.280 -21.981 1.00 70.62 286 ARG A CA 1
ATOM 2331 C C . ARG A 1 286 ? 6.936 11.143 -22.892 1.00 70.62 286 ARG A C 1
ATOM 2333 O O . ARG A 1 286 ? 7.611 10.621 -23.772 1.00 70.62 286 ARG A O 1
ATOM 2340 N N . TRP A 1 287 ? 6.934 12.454 -22.663 1.00 78.00 287 TRP A N 1
ATOM 2341 C CA . TRP A 1 287 ? 7.796 13.358 -23.418 1.00 78.00 287 TRP A CA 1
ATOM 2342 C C . TRP A 1 287 ? 9.275 13.024 -23.184 1.00 78.00 287 TRP A C 1
ATOM 2344 O O . TRP A 1 287 ? 10.042 12.924 -24.137 1.00 78.00 287 TRP A O 1
ATOM 2354 N N . GLY A 1 288 ? 9.652 12.725 -21.937 1.00 78.19 288 GLY A N 1
ATOM 2355 C CA . GLY A 1 288 ? 10.996 12.248 -21.609 1.00 78.19 288 GLY A CA 1
ATOM 2356 C C . GLY A 1 288 ? 11.381 10.938 -22.312 1.00 78.19 288 GLY A C 1
ATOM 2357 O O . GLY A 1 288 ? 12.518 10.808 -22.769 1.00 78.19 288 GLY A O 1
ATOM 2358 N N . GLU A 1 289 ? 10.474 9.960 -22.406 1.00 77.31 289 GLU A N 1
ATOM 2359 C CA . GLU A 1 289 ? 10.705 8.701 -23.141 1.00 77.31 289 GLU A CA 1
ATOM 2360 C C . GLU A 1 289 ? 10.899 8.959 -24.643 1.00 77.31 289 GLU A C 1
ATOM 2362 O O . GLU A 1 289 ? 11.883 8.493 -25.218 1.00 77.31 289 GLU A O 1
ATOM 2367 N N . GLY A 1 290 ? 10.031 9.773 -25.253 1.00 78.38 290 GLY A N 1
ATOM 2368 C CA . GLY A 1 290 ? 10.137 10.161 -26.663 1.00 78.38 290 GLY A CA 1
ATOM 2369 C C . GLY A 1 290 ? 11.446 10.887 -26.978 1.00 78.38 290 GLY A C 1
ATOM 2370 O O . GLY A 1 290 ? 12.159 10.500 -27.902 1.00 78.38 290 GLY A O 1
ATOM 2371 N N . MET A 1 291 ? 11.828 11.872 -26.159 1.00 80.25 291 MET A N 1
ATOM 2372 C CA . MET A 1 291 ? 13.109 12.571 -26.310 1.00 80.25 291 MET A CA 1
ATOM 2373 C C . MET A 1 291 ? 14.303 11.626 -26.160 1.00 80.25 291 MET A C 1
ATOM 2375 O O . MET A 1 291 ? 15.286 11.753 -26.881 1.00 80.25 291 MET A O 1
ATOM 2379 N N . SER A 1 292 ? 14.215 10.634 -25.271 1.00 77.31 292 SER A N 1
ATOM 2380 C CA . SER A 1 292 ? 15.260 9.617 -25.138 1.00 77.31 292 SER A CA 1
ATOM 2381 C C . SER A 1 292 ? 15.392 8.736 -26.373 1.00 77.31 292 SER A C 1
ATOM 2383 O O . SER A 1 292 ? 16.508 8.366 -26.730 1.00 77.31 292 SER A O 1
ATOM 2385 N N . ALA A 1 293 ? 14.277 8.374 -27.012 1.00 81.81 293 ALA A N 1
ATOM 2386 C CA . ALA A 1 293 ? 14.296 7.613 -28.257 1.00 81.81 293 ALA A CA 1
ATOM 2387 C C . ALA A 1 293 ? 14.970 8.425 -29.372 1.00 81.81 293 ALA A C 1
ATOM 2389 O O . ALA A 1 293 ? 15.857 7.908 -30.047 1.00 81.81 293 ALA A O 1
ATOM 2390 N N . VAL A 1 294 ? 14.622 9.713 -29.493 1.00 83.19 294 VAL A N 1
ATOM 2391 C CA . VAL A 1 294 ? 15.251 10.644 -30.445 1.00 83.19 294 VAL A CA 1
ATOM 2392 C C . VAL A 1 294 ? 16.756 10.750 -30.198 1.00 83.19 294 VAL A C 1
ATOM 2394 O O . VAL A 1 294 ? 17.537 10.591 -31.134 1.00 83.19 294 VAL A O 1
ATOM 2397 N N . TRP A 1 295 ? 17.185 10.937 -28.946 1.00 81.75 295 TRP A N 1
ATOM 2398 C CA . TRP A 1 295 ? 18.611 11.000 -28.615 1.00 81.75 295 TRP A CA 1
ATOM 2399 C C . TRP A 1 295 ? 19.350 9.698 -28.925 1.00 81.75 295 TRP A C 1
ATOM 2401 O O . TRP A 1 295 ? 20.416 9.734 -29.532 1.00 81.75 295 TRP A O 1
ATOM 2411 N N . THR A 1 296 ? 18.755 8.547 -28.603 1.00 80.81 296 THR A N 1
ATOM 2412 C CA . THR A 1 296 ? 19.347 7.234 -28.917 1.00 80.81 296 THR A CA 1
ATOM 2413 C C . THR A 1 296 ? 19.477 7.032 -30.426 1.00 80.81 296 THR A C 1
ATOM 2415 O O . THR A 1 296 ? 20.498 6.535 -30.897 1.00 80.81 296 THR A O 1
ATOM 2418 N N . ALA A 1 297 ? 18.472 7.452 -31.201 1.00 84.31 297 ALA A N 1
ATOM 2419 C CA . ALA A 1 297 ? 18.518 7.397 -32.658 1.00 84.31 297 ALA A CA 1
ATOM 2420 C C . ALA A 1 297 ? 19.649 8.273 -33.218 1.00 84.31 297 ALA A C 1
ATOM 2422 O O . ALA A 1 297 ? 20.394 7.822 -34.085 1.00 84.31 297 ALA A O 1
ATOM 2423 N N . LEU A 1 298 ? 19.829 9.487 -32.685 1.00 83.25 298 LEU A N 1
ATOM 2424 C CA . LEU A 1 298 ? 20.936 10.367 -33.069 1.00 83.25 298 LEU A CA 1
ATOM 2425 C C . LEU A 1 298 ? 22.299 9.748 -32.744 1.00 83.25 298 LEU A C 1
ATOM 2427 O O . LEU A 1 298 ? 23.197 9.802 -33.583 1.00 83.25 298 LEU A O 1
ATOM 2431 N N . VAL A 1 299 ? 22.450 9.114 -31.577 1.00 80.81 299 VAL A N 1
ATOM 2432 C CA . VAL A 1 299 ? 23.676 8.379 -31.224 1.00 80.81 299 VAL A CA 1
ATOM 2433 C C . VAL A 1 299 ? 23.937 7.258 -32.230 1.00 80.81 299 VAL A C 1
ATOM 2435 O O . VAL A 1 299 ? 25.037 7.184 -32.765 1.00 80.81 299 VAL A O 1
ATOM 2438 N N . ILE A 1 300 ? 22.935 6.439 -32.561 1.00 81.75 300 ILE A N 1
ATOM 2439 C CA . ILE A 1 300 ? 23.073 5.335 -33.529 1.00 81.75 300 ILE A CA 1
ATOM 2440 C C . ILE A 1 300 ? 23.503 5.829 -34.903 1.00 81.75 300 ILE A C 1
ATOM 2442 O O . ILE A 1 300 ? 24.461 5.306 -35.467 1.00 81.75 300 ILE A O 1
ATOM 2446 N N . VAL A 1 301 ? 22.804 6.835 -35.433 1.00 83.12 301 VAL A N 1
ATOM 2447 C CA . VAL A 1 301 ? 23.127 7.443 -36.728 1.00 83.12 301 VAL A CA 1
ATOM 2448 C C . VAL A 1 301 ? 24.563 7.951 -36.704 1.00 83.12 301 VAL A C 1
ATOM 2450 O O . VAL A 1 301 ? 25.327 7.706 -37.632 1.00 83.12 301 VAL A O 1
ATOM 2453 N N . SER A 1 302 ? 24.962 8.599 -35.614 1.00 80.12 302 SER A N 1
ATOM 2454 C CA . SER A 1 302 ? 26.288 9.191 -35.546 1.00 80.12 302 SER A CA 1
ATOM 2455 C C . SER A 1 302 ? 27.409 8.156 -35.395 1.00 80.12 302 SER A C 1
ATOM 2457 O O . SER A 1 302 ? 28.479 8.344 -35.970 1.00 80.12 302 SER A O 1
ATOM 2459 N N . VAL A 1 303 ? 27.158 7.051 -34.681 1.00 77.81 303 VAL A N 1
ATOM 2460 C CA . VAL A 1 303 ? 28.058 5.884 -34.636 1.00 77.81 303 VAL A CA 1
ATOM 2461 C C . VAL A 1 303 ? 28.175 5.254 -36.027 1.00 77.81 303 VAL A C 1
ATOM 2463 O O . VAL A 1 303 ? 29.280 4.957 -36.469 1.00 77.81 303 VAL A O 1
ATOM 2466 N N . TYR A 1 304 ? 27.057 5.099 -36.744 1.00 80.62 304 TYR A N 1
ATOM 2467 C CA . TYR A 1 304 ? 27.032 4.516 -38.089 1.00 80.62 304 TYR A CA 1
ATOM 2468 C C . TYR A 1 304 ? 27.850 5.332 -39.101 1.00 80.62 304 TYR A C 1
ATOM 2470 O O . TYR A 1 304 ? 28.565 4.763 -39.921 1.00 80.62 304 TYR A O 1
ATOM 2478 N N . PHE A 1 305 ? 27.785 6.663 -39.014 1.00 83.56 305 PHE A N 1
ATOM 2479 C CA . PHE A 1 305 ? 28.546 7.578 -39.872 1.00 83.56 305 PHE A CA 1
ATOM 2480 C C . PHE A 1 305 ? 29.947 7.930 -39.339 1.00 83.56 305 PHE A C 1
ATOM 2482 O O . PHE A 1 305 ? 30.621 8.755 -39.948 1.00 83.56 305 PHE A O 1
ATOM 2489 N N . GLN A 1 306 ? 30.399 7.302 -38.244 1.00 79.69 306 GLN A N 1
ATOM 2490 C CA . GLN A 1 306 ? 31.747 7.463 -37.678 1.00 79.69 306 GLN A CA 1
ATOM 2491 C C . GLN A 1 306 ? 32.136 8.919 -37.348 1.00 79.69 306 GLN A C 1
ATOM 2493 O O . GLN A 1 306 ? 33.257 9.345 -37.604 1.00 79.69 306 GLN A O 1
ATOM 2498 N N . PHE A 1 307 ? 31.235 9.709 -36.756 1.00 76.19 307 PHE A N 1
ATOM 2499 C CA . PHE A 1 307 ? 31.623 11.040 -36.273 1.00 76.19 307 PHE A CA 1
ATOM 2500 C C . PHE A 1 307 ? 32.530 10.921 -35.027 1.00 76.19 307 PHE A C 1
ATOM 2502 O O . PHE A 1 307 ? 32.128 10.355 -34.012 1.00 76.19 307 PHE A O 1
ATOM 2509 N N . ASP A 1 308 ? 33.747 11.471 -35.086 1.00 70.44 308 ASP A N 1
ATOM 2510 C CA . ASP A 1 308 ? 34.848 11.098 -34.177 1.00 70.44 308 ASP A CA 1
ATOM 2511 C C . ASP A 1 308 ? 34.649 11.430 -32.685 1.00 70.44 308 ASP A C 1
ATOM 2513 O O . ASP A 1 308 ? 34.898 10.586 -31.827 1.00 70.44 308 ASP A O 1
ATOM 2517 N N . ILE A 1 309 ? 34.223 12.649 -32.329 1.00 73.12 309 ILE A N 1
ATOM 2518 C CA . ILE A 1 309 ? 34.255 13.111 -30.918 1.00 73.12 309 ILE A CA 1
ATOM 2519 C C . ILE A 1 309 ? 32.872 13.510 -30.392 1.00 73.12 309 ILE A C 1
ATOM 2521 O O . ILE A 1 309 ? 32.531 13.215 -29.244 1.00 73.12 309 ILE A O 1
ATOM 2525 N N . GLY A 1 310 ? 32.034 14.134 -31.224 1.00 74.06 310 GLY A N 1
ATOM 2526 C CA . GLY A 1 310 ? 30.709 14.609 -30.801 1.00 74.06 310 GLY A CA 1
ATOM 2527 C C . GLY A 1 310 ? 29.780 13.489 -30.316 1.00 74.06 310 GLY A C 1
ATOM 2528 O O . GLY A 1 310 ? 28.954 13.700 -29.431 1.00 74.06 310 GLY A O 1
ATOM 2529 N N . VAL A 1 311 ? 29.958 12.275 -30.837 1.00 71.00 311 VAL A N 1
ATOM 2530 C CA . VAL A 1 311 ? 29.116 11.108 -30.534 1.00 71.00 311 VAL A CA 1
ATOM 2531 C C . VAL A 1 311 ? 29.336 10.599 -29.124 1.00 71.00 311 VAL A C 1
ATOM 2533 O O . VAL A 1 311 ? 28.371 10.312 -28.419 1.00 71.00 311 VAL A O 1
ATOM 2536 N N . TYR A 1 312 ? 30.593 10.549 -28.686 1.00 75.69 312 TYR A N 1
ATOM 2537 C CA . TYR A 1 312 ? 30.930 10.142 -27.328 1.00 75.69 312 TYR A CA 1
ATOM 2538 C C . TYR A 1 312 ? 30.369 11.123 -26.306 1.00 75.69 312 TYR A C 1
ATOM 2540 O O . TYR A 1 312 ? 29.783 10.695 -25.318 1.00 75.69 312 TYR A O 1
ATOM 2548 N N . VAL A 1 313 ? 30.467 12.430 -26.566 1.00 82.19 313 VAL A N 1
ATOM 2549 C CA . VAL A 1 313 ? 29.916 13.452 -25.664 1.00 82.19 313 VAL A CA 1
ATOM 2550 C C . VAL A 1 313 ? 28.397 13.304 -25.547 1.00 82.19 313 VAL A C 1
ATOM 2552 O O . VAL A 1 313 ? 27.870 13.296 -24.435 1.00 82.19 313 VAL A O 1
ATOM 2555 N N . LEU A 1 314 ? 27.695 13.121 -26.671 1.00 78.19 314 LEU A N 1
ATOM 2556 C CA . LEU A 1 314 ? 26.242 12.932 -26.684 1.00 78.19 314 LEU A CA 1
ATOM 2557 C C . LEU A 1 314 ? 25.817 11.645 -25.968 1.00 78.19 314 LEU A C 1
ATOM 2559 O O . LEU A 1 314 ? 24.912 11.669 -25.135 1.00 78.19 314 LEU A O 1
ATOM 2563 N N . ALA A 1 315 ? 26.486 10.529 -26.244 1.00 78.69 315 ALA A N 1
ATOM 2564 C CA . ALA A 1 315 ? 26.147 9.239 -25.659 1.00 78.69 315 ALA A CA 1
ATOM 2565 C C . ALA A 1 315 ? 26.493 9.158 -24.161 1.00 78.69 315 ALA A C 1
ATOM 2567 O O . ALA A 1 315 ? 25.708 8.615 -23.379 1.00 78.69 315 ALA A O 1
ATOM 2568 N N . ILE A 1 316 ? 27.619 9.742 -23.733 1.00 84.44 316 ILE A N 1
ATOM 2569 C CA . ILE A 1 316 ? 27.980 9.876 -22.313 1.00 84.44 316 ILE A CA 1
ATOM 2570 C C . ILE A 1 316 ? 26.969 10.780 -21.609 1.00 84.44 316 ILE A C 1
ATOM 2572 O O . ILE A 1 316 ? 26.453 10.402 -20.559 1.00 84.44 316 ILE A O 1
ATOM 2576 N N . SER A 1 317 ? 26.630 11.932 -22.199 1.00 84.19 317 SER A N 1
ATOM 2577 C CA . SER A 1 317 ? 25.629 12.847 -21.642 1.00 84.19 317 SER A CA 1
ATOM 2578 C C . SER A 1 317 ? 24.284 12.147 -21.455 1.00 84.19 317 SER A C 1
ATOM 2580 O O . SER A 1 317 ? 23.746 12.147 -20.350 1.00 84.19 317 SER A O 1
ATOM 2582 N N . GLN A 1 318 ? 23.790 11.447 -22.480 1.00 80.56 318 GLN A N 1
ATOM 2583 C CA . GLN A 1 318 ? 22.546 10.687 -22.396 1.00 80.56 318 GLN A CA 1
ATOM 2584 C C . GLN A 1 318 ? 22.601 9.600 -21.311 1.00 80.56 318 GLN A C 1
ATOM 2586 O O . GLN A 1 318 ? 21.639 9.418 -20.563 1.00 80.56 318 GLN A O 1
ATOM 2591 N N . THR A 1 319 ? 23.720 8.880 -21.217 1.00 82.75 319 THR A N 1
ATOM 2592 C CA . THR A 1 319 ? 23.920 7.809 -20.232 1.00 82.75 319 THR A CA 1
ATOM 2593 C C . THR A 1 319 ? 23.907 8.362 -18.809 1.00 82.75 319 THR A C 1
ATOM 2595 O O . THR A 1 319 ? 23.188 7.833 -17.956 1.00 82.75 319 THR A O 1
ATOM 2598 N N . LEU A 1 320 ? 24.625 9.464 -18.570 1.00 84.50 320 LEU A N 1
ATOM 2599 C CA . LEU A 1 320 ? 24.649 10.175 -17.293 1.00 84.50 320 LEU A CA 1
ATOM 2600 C C . LEU A 1 320 ? 23.262 10.697 -16.926 1.00 84.50 320 LEU A C 1
ATOM 2602 O O . LEU A 1 320 ? 22.801 10.444 -15.819 1.00 84.50 320 LEU A O 1
ATOM 2606 N N . THR A 1 321 ? 22.556 11.349 -17.852 1.00 83.12 321 THR A N 1
ATOM 2607 C CA . THR A 1 321 ? 21.178 11.805 -17.626 1.00 83.12 321 THR A CA 1
ATOM 2608 C C . THR A 1 321 ? 20.249 10.637 -17.289 1.00 83.12 321 THR A C 1
ATOM 2610 O O . THR A 1 321 ? 19.426 10.748 -16.382 1.00 83.12 321 THR A O 1
ATOM 2613 N N . GLY A 1 322 ? 20.399 9.493 -17.963 1.00 79.06 322 GLY A N 1
ATOM 2614 C CA . GLY A 1 322 ? 19.643 8.279 -17.658 1.00 79.06 322 GLY A CA 1
ATOM 2615 C C . GLY A 1 322 ? 19.921 7.734 -16.254 1.00 79.06 322 GLY A C 1
ATOM 2616 O O . GLY A 1 322 ? 18.972 7.412 -15.540 1.00 79.06 322 GLY A O 1
ATOM 2617 N N . TYR A 1 323 ? 21.187 7.708 -15.822 1.00 85.00 323 TYR A N 1
ATOM 2618 C CA . TYR A 1 323 ? 21.563 7.314 -14.460 1.00 85.00 323 TYR A CA 1
ATOM 2619 C C . TYR A 1 323 ? 21.053 8.298 -13.411 1.00 85.00 323 TYR A C 1
ATOM 2621 O O . TYR A 1 323 ? 20.471 7.873 -12.417 1.00 85.00 323 TYR A O 1
ATOM 2629 N N . VAL A 1 324 ? 21.207 9.602 -13.652 1.00 84.69 324 VAL A N 1
ATOM 2630 C CA . VAL A 1 324 ? 20.672 10.646 -12.773 1.00 84.69 324 VAL A CA 1
ATOM 2631 C C . VAL A 1 324 ? 19.176 10.422 -12.591 1.00 84.69 324 VAL A C 1
ATOM 2633 O O . VAL A 1 324 ? 18.748 10.204 -11.470 1.00 84.69 324 VAL A O 1
ATOM 2636 N N . HIS A 1 325 ? 18.389 10.311 -13.663 1.00 78.50 325 HIS A N 1
ATOM 2637 C CA . HIS A 1 325 ? 16.950 10.050 -13.541 1.00 78.50 325 HIS A CA 1
ATOM 2638 C C . HIS A 1 325 ? 16.592 8.698 -12.904 1.00 78.50 325 HIS A C 1
ATOM 2640 O O . HIS A 1 325 ? 15.507 8.568 -12.331 1.00 78.50 325 HIS A O 1
ATOM 2646 N N . ALA A 1 326 ? 17.451 7.683 -13.017 1.00 78.56 326 ALA A N 1
ATOM 2647 C CA . ALA A 1 326 ? 17.235 6.396 -12.364 1.00 78.56 326 ALA A CA 1
ATOM 2648 C C . ALA A 1 326 ? 17.413 6.487 -10.838 1.00 78.56 326 ALA A C 1
ATOM 2650 O O . ALA A 1 326 ? 16.704 5.788 -10.114 1.00 78.56 326 ALA A O 1
ATOM 2651 N N . PHE A 1 327 ? 18.311 7.355 -10.360 1.00 80.56 327 PHE A N 1
ATOM 2652 C CA . PHE A 1 327 ? 18.699 7.443 -8.948 1.00 80.56 327 PHE A CA 1
ATOM 2653 C C . PHE A 1 327 ? 18.214 8.697 -8.213 1.00 80.56 327 PHE A C 1
ATOM 2655 O O . PHE A 1 327 ? 18.156 8.684 -6.987 1.00 80.56 327 PHE A O 1
ATOM 2662 N N . THR A 1 328 ? 17.848 9.774 -8.906 1.00 79.06 328 THR A N 1
ATOM 2663 C CA . THR A 1 328 ? 17.322 10.978 -8.257 1.00 79.06 328 THR A CA 1
ATOM 2664 C C . THR A 1 328 ? 15.838 10.834 -7.961 1.00 79.06 328 THR A C 1
ATOM 2666 O O . THR A 1 328 ? 15.040 10.420 -8.813 1.00 79.06 328 THR A O 1
ATOM 2669 N N . ASP A 1 329 ? 15.453 11.223 -6.750 1.00 58.25 329 ASP A N 1
ATOM 2670 C CA . ASP A 1 329 ? 14.054 11.425 -6.412 1.00 58.25 329 ASP A CA 1
ATOM 2671 C C . ASP A 1 329 ? 13.484 12.627 -7.154 1.00 58.25 329 ASP A C 1
ATOM 2673 O O . ASP A 1 329 ? 14.010 13.735 -7.058 1.00 58.25 329 ASP A O 1
ATOM 2677 N N . ASP A 1 330 ? 12.411 12.376 -7.915 1.00 59.50 330 ASP A N 1
ATOM 2678 C CA . ASP A 1 330 ? 11.516 13.423 -8.399 1.00 59.50 330 ASP A CA 1
ATOM 2679 C C . ASP A 1 330 ? 10.905 14.062 -7.143 1.00 59.50 330 ASP A C 1
ATOM 2681 O O . ASP A 1 330 ? 9.912 13.554 -6.602 1.00 59.50 330 ASP A O 1
ATOM 2685 N N . LYS A 1 331 ? 11.582 15.092 -6.627 1.00 51.19 331 LYS A N 1
ATOM 2686 C CA . LYS A 1 331 ? 11.074 15.960 -5.566 1.00 51.19 331 LYS A CA 1
ATOM 2687 C C . LYS A 1 331 ? 9.847 16.721 -6.042 1.00 51.19 331 LYS A C 1
ATOM 2689 O O . LYS A 1 331 ? 9.853 17.180 -7.207 1.00 51.19 331 LYS A O 1
#

Foldseek 3Di:
DDDDDDDDDDDDDDDDDDDDPDDPPVVVVVVVVVVVVCLVVDAPVCQVVQVDDPPSHVVVLLVLCVVVVNNLLVVLLNLLVVLLVCLVVDDLVRNLVSLVVSCQQALDPPHPSHDDDDPVVSVVLVVLSVVCNVVSNSPSCSCVVVSVVSSVVCRVPVVNVVSVVRVLVVLLVVLVCLQVVVVPPDPDDDPVSQQDADPFDWLLLLLQLLLLLLVLLVVLLVCCVPPNPDPSSLVSLVLSLVLLVCCLGRNNHPRVSSCCSSPPVVVVCVVVVVDDTDTDGCVVVSVVSVVLSVLSVVLSVCSVVCPDPVSCVSSVVSSVVSNCSSPDDPD

pLDDT: mean 80.61, std 19.02, range [26.02, 98.62]

Radius of gyration: 29.34 Å; chains: 1; bounding box: 67×47×80 Å